Protein AF-A0A1A9VMY1-F1 (afdb_monomer_lite)

Foldseek 3Di:
DWDDDDDPDTFDKDFDQFDDDDDDDDPVQPVQADDPDPPDDSRNSRSVSSVVVVHTDIDGPNDCPDDDADPPPQDPVAQQSLCLCCVRGVPVSCVQWFDPCQVVCPDPPHDFDDQFVQKTKDLTTDLRNLVSVQSNVQVVCCVPPVDGPQGDPDQKDACVSPPRDDQGIKGKAAQVPDDWDPFDFAPAQKKKKAWSDAEPPQFHKKFKAFPQGRGTDDRRGHSMMMMGTRDDRGGMTIIHINDHMTMMGMHGDHD

InterPro domains:
  IPR050757 Collagen-modifying Glycosyltransferase 25 [PTHR10730] (8-173)

Sequence (255 aa):
MQTKNFAGHDHGLWNAWDVSSIYLIKNTAFKYINYDHEHHKADMIMSLSLRNANINLHVTNERDYGHLINTDNFNVTLARPDLYNFLQNPFDWIRKYISTNYLEQLQAGYTALQPCQDVYLFHLVTDVFADDLLAVMENYCRRTYDSDLENFDTRAVHMSQVPNTAAHFIVRYKTAEEHFVAPKHNSRVYSANIALNRIGVEYNGGGRYFKRYNCSVINIEKGWMIMHPGRITHVYTDLPIIKGISYTAVSLIYP

Secondary structure (DSSP, 8-state):
-----SSS---SEEEES---SS----GGGGGG-----TTS-HHHHHHHHHHHTTPPEEEE-SS--------TT--TTSSSGGGGTTTT-HHHHHHHHB-TTHHHHTSTT---EEEETTEEEEE-B-HHHHHHHHHHHHHHHHHHHSS-TTT-SSSEEEGGGSTT--SSEEEEEETTT---PPPB--SSSEEEEEE-S-BTTTEEE--EEEGGGTEEE--PPTTEEEEEE-SSS--EEEPPEEEEEEEEEEEEE--

Radius of gyration: 26.18 Å; chains: 1; bounding box: 66×35×70 Å

Organism: Glossina austeni (NCBI:txid7395)

Structure (mmCIF, N/CA/C/O backbone):
data_AF-A0A1A9VMY1-F1
#
_entry.id   AF-A0A1A9VMY1-F1
#
loop_
_atom_site.group_PDB
_atom_site.id
_atom_site.type_symbol
_atom_site.label_atom_id
_atom_site.label_alt_id
_atom_site.label_comp_id
_atom_site.label_asym_id
_atom_site.label_entity_id
_atom_site.label_seq_id
_atom_site.pdbx_PDB_ins_code
_atom_site.Cartn_x
_atom_site.Cartn_y
_atom_site.Cartn_z
_atom_site.occupancy
_atom_site.B_iso_or_equiv
_atom_site.auth_seq_id
_atom_site.auth_comp_id
_atom_site.auth_asym_id
_atom_site.auth_atom_id
_atom_site.pdbx_PDB_model_num
ATOM 1 N N . MET A 1 1 ? 11.186 8.482 -40.758 1.00 37.56 1 MET A N 1
ATOM 2 C CA . MET A 1 1 ? 9.989 9.336 -40.907 1.00 37.56 1 MET A CA 1
ATOM 3 C C . MET A 1 1 ? 9.628 9.808 -39.512 1.00 37.56 1 MET A C 1
ATOM 5 O O . MET A 1 1 ? 9.245 8.975 -38.710 1.00 37.56 1 MET A O 1
ATOM 9 N N . GLN A 1 2 ? 9.860 11.079 -39.187 1.00 35.56 2 GLN A N 1
ATOM 10 C CA . GLN A 1 2 ? 9.426 11.656 -37.911 1.00 35.56 2 GLN A CA 1
ATOM 11 C C . GLN A 1 2 ? 7.996 12.163 -38.090 1.00 35.56 2 GLN A C 1
ATOM 13 O O . GLN A 1 2 ? 7.753 13.040 -38.918 1.00 35.56 2 GLN A O 1
ATOM 18 N N . THR A 1 3 ? 7.048 11.599 -37.351 1.00 41.31 3 THR A N 1
ATOM 19 C CA . THR A 1 3 ? 5.679 12.114 -37.268 1.00 41.31 3 THR A CA 1
ATOM 20 C C . THR A 1 3 ? 5.546 12.893 -35.969 1.00 41.31 3 THR A C 1
ATOM 22 O O . THR A 1 3 ? 5.537 12.306 -34.889 1.00 41.31 3 THR A O 1
ATOM 25 N N . LYS A 1 4 ? 5.469 14.223 -36.072 1.00 37.47 4 LYS A N 1
ATOM 26 C CA . LYS A 1 4 ? 5.175 15.105 -34.940 1.00 37.47 4 LYS A CA 1
ATOM 27 C C . LYS A 1 4 ? 3.702 14.962 -34.562 1.00 37.47 4 LYS A C 1
ATOM 29 O O . LYS A 1 4 ? 2.844 15.376 -35.335 1.00 37.47 4 LYS A O 1
ATOM 34 N N . ASN A 1 5 ? 3.420 14.407 -33.386 1.00 40.47 5 ASN A N 1
ATOM 35 C CA . ASN A 1 5 ? 2.095 14.468 -32.768 1.00 40.47 5 ASN A CA 1
ATOM 36 C C . ASN A 1 5 ? 2.060 15.540 -31.669 1.00 40.47 5 ASN A C 1
ATOM 38 O O . ASN A 1 5 ? 3.088 15.963 -31.148 1.00 40.47 5 ASN A O 1
ATOM 42 N N . PHE A 1 6 ? 0.850 16.026 -31.392 1.00 45.12 6 PHE A N 1
ATOM 43 C CA . PHE A 1 6 ? 0.490 17.314 -30.784 1.00 45.12 6 PHE A CA 1
ATOM 44 C C . PHE A 1 6 ? 0.808 17.470 -29.278 1.00 45.12 6 PHE A C 1
ATOM 46 O O . PHE A 1 6 ? -0.027 17.925 -28.501 1.00 45.12 6 PHE A O 1
ATOM 53 N N . ALA A 1 7 ? 2.030 17.147 -28.859 1.00 48.75 7 ALA A N 1
ATOM 54 C CA . ALA A 1 7 ? 2.532 17.428 -27.515 1.00 48.75 7 ALA A CA 1
ATOM 55 C C . ALA A 1 7 ? 4.057 17.635 -27.503 1.00 48.75 7 ALA A C 1
ATOM 57 O O . ALA A 1 7 ? 4.748 17.002 -26.725 1.00 48.75 7 ALA A O 1
ATOM 58 N N . GLY A 1 8 ? 4.606 18.476 -28.389 1.00 54.62 8 GLY A N 1
ATOM 59 C CA . GLY A 1 8 ? 5.960 19.055 -28.258 1.00 54.62 8 GLY A CA 1
ATOM 60 C C . GLY A 1 8 ? 7.176 18.111 -28.171 1.00 54.62 8 GLY A C 1
ATOM 61 O O . GLY A 1 8 ? 8.298 18.607 -28.105 1.00 54.62 8 GLY A O 1
ATOM 62 N N . HIS A 1 9 ? 6.991 16.793 -28.190 1.00 65.56 9 HIS A N 1
ATOM 63 C CA . HIS A 1 9 ? 8.039 15.795 -28.037 1.00 65.56 9 HIS A CA 1
ATOM 64 C C . HIS A 1 9 ? 8.129 14.950 -29.304 1.00 65.56 9 HIS A C 1
ATOM 66 O O . HIS A 1 9 ? 7.129 14.435 -29.808 1.00 65.56 9 HIS A O 1
ATOM 72 N N . ASP A 1 10 ? 9.340 14.840 -29.844 1.00 83.19 10 ASP A N 1
ATOM 73 C CA . ASP A 1 10 ? 9.585 14.019 -31.019 1.00 83.19 10 ASP A CA 1
ATOM 74 C C . ASP A 1 10 ? 9.549 12.533 -30.619 1.00 83.19 10 ASP A C 1
ATOM 76 O O . ASP A 1 10 ? 10.255 12.085 -29.710 1.00 83.19 10 ASP A O 1
ATOM 80 N N . HIS A 1 11 ? 8.725 11.760 -31.325 1.00 89.00 11 HIS A N 1
ATOM 81 C CA . HIS A 1 11 ? 8.653 10.306 -31.207 1.00 89.00 11 HIS A CA 1
ATOM 82 C C . HIS A 1 11 ? 9.295 9.648 -32.431 1.00 89.00 11 HIS A C 1
ATOM 84 O O . HIS A 1 11 ? 9.171 10.145 -33.555 1.00 89.00 11 HIS A O 1
ATOM 90 N N . GLY A 1 12 ? 9.963 8.516 -32.226 1.00 93.00 12 GLY A N 1
ATOM 91 C CA . GLY A 1 12 ? 10.528 7.728 -33.312 1.00 93.00 12 GLY A CA 1
ATOM 92 C C . GLY A 1 12 ? 11.558 6.703 -32.858 1.00 93.00 12 GLY A C 1
ATOM 93 O O . GLY A 1 12 ? 11.651 6.340 -31.683 1.00 93.00 12 GLY A O 1
ATOM 94 N N . LEU A 1 13 ? 12.339 6.246 -33.833 1.00 93.62 13 LEU A N 1
ATOM 95 C CA . LEU A 1 13 ? 13.486 5.374 -33.638 1.00 93.62 13 LEU A CA 1
ATOM 96 C C . LEU A 1 13 ? 14.773 6.197 -33.720 1.00 93.62 13 LEU A C 1
ATOM 98 O O . LEU A 1 13 ? 15.045 6.847 -34.732 1.00 93.62 13 LEU A O 1
ATOM 102 N N . TRP A 1 14 ? 15.576 6.130 -32.669 1.00 94.25 14 TRP A N 1
ATOM 103 C CA . TRP A 1 14 ? 16.770 6.942 -32.481 1.00 94.25 14 TRP A CA 1
ATOM 104 C C . TRP A 1 14 ? 18.000 6.051 -32.468 1.00 94.25 14 TRP A C 1
ATOM 106 O O . TRP A 1 14 ? 18.000 5.022 -31.798 1.00 94.25 14 TRP A O 1
ATOM 116 N N . ASN A 1 15 ? 19.055 6.442 -33.182 1.00 94.88 15 ASN A N 1
ATOM 117 C CA . ASN A 1 15 ? 20.357 5.801 -33.023 1.00 94.88 15 ASN A CA 1
ATOM 118 C C . ASN A 1 15 ? 21.039 6.401 -31.787 1.00 94.88 15 ASN A C 1
ATOM 120 O O . ASN A 1 15 ? 21.328 7.599 -31.764 1.00 94.88 15 ASN A O 1
ATOM 124 N N . ALA A 1 16 ? 21.246 5.587 -30.760 1.00 93.56 16 ALA A N 1
ATOM 125 C CA . ALA A 1 16 ? 21.823 5.984 -29.487 1.00 93.56 16 ALA A CA 1
ATOM 126 C C . ALA A 1 16 ? 23.280 5.528 -29.382 1.00 93.56 16 ALA A C 1
ATOM 128 O O . ALA A 1 16 ? 23.711 4.566 -30.016 1.00 93.56 16 ALA A O 1
ATOM 129 N N . TRP A 1 17 ? 24.048 6.224 -28.544 1.00 90.81 17 TRP A N 1
ATOM 130 C CA . TRP A 1 17 ? 25.410 5.802 -28.245 1.00 90.81 17 TRP A CA 1
ATOM 131 C C . TRP A 1 17 ? 25.393 4.607 -27.288 1.00 90.81 17 TRP A C 1
ATOM 133 O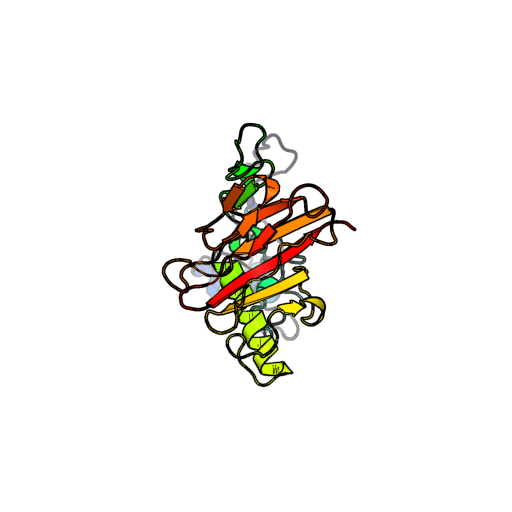 O . TRP A 1 17 ? 26.113 3.653 -27.517 1.00 90.81 17 TRP A O 1
ATOM 143 N N . ASP A 1 18 ? 24.563 4.606 -26.250 1.00 91.88 18 ASP A N 1
ATOM 144 C CA . ASP A 1 18 ? 24.538 3.552 -25.230 1.00 91.88 18 ASP A CA 1
ATOM 145 C C . ASP A 1 18 ? 23.096 3.129 -24.929 1.00 91.88 18 ASP A C 1
ATOM 147 O O . ASP A 1 18 ? 22.184 3.957 -25.010 1.00 91.88 18 ASP A O 1
ATOM 151 N N . VAL A 1 19 ? 22.895 1.849 -24.611 1.00 93.25 19 VAL A N 1
ATOM 152 C CA . VAL A 1 19 ? 21.597 1.268 -24.237 1.00 93.25 19 VAL A CA 1
ATOM 153 C C . VAL A 1 19 ? 21.772 0.331 -23.045 1.00 93.25 19 VAL A C 1
ATOM 155 O O . VAL A 1 19 ? 22.752 -0.403 -22.958 1.00 93.25 19 VAL A O 1
ATOM 158 N N . SER A 1 20 ? 20.812 0.341 -22.125 1.00 92.25 20 SER A N 1
ATOM 159 C CA . SER A 1 20 ? 20.847 -0.465 -20.903 1.00 92.25 20 SER A CA 1
ATOM 160 C C . SER A 1 20 ? 19.441 -0.904 -20.485 1.00 92.25 20 SER A C 1
ATOM 162 O O . SER A 1 20 ? 18.443 -0.518 -21.099 1.00 92.25 20 SER A O 1
ATOM 164 N N . SER A 1 21 ? 19.367 -1.742 -19.447 1.00 90.62 21 SER A N 1
ATOM 165 C CA . SER A 1 21 ? 18.134 -2.268 -18.839 1.00 90.62 21 SER A CA 1
ATOM 166 C C . SER A 1 21 ? 17.343 -3.264 -19.694 1.00 90.62 21 SER A C 1
ATOM 168 O O . SER A 1 21 ? 17.240 -4.427 -19.313 1.00 90.62 21 SER A O 1
ATOM 170 N N . ILE A 1 22 ? 16.753 -2.838 -20.816 1.00 92.12 22 ILE A N 1
ATOM 171 C CA . ILE A 1 22 ? 15.886 -3.686 -21.649 1.00 92.12 22 ILE A CA 1
ATOM 172 C C . ILE A 1 22 ? 16.194 -3.432 -23.121 1.00 92.12 22 ILE A C 1
ATOM 174 O O . ILE A 1 22 ? 16.023 -2.325 -23.626 1.00 92.12 22 ILE A O 1
ATOM 178 N N . TYR A 1 23 ? 16.614 -4.478 -23.826 1.00 92.88 23 TYR A N 1
ATOM 179 C CA . TYR A 1 23 ? 16.948 -4.411 -25.244 1.00 92.88 23 TYR A CA 1
ATOM 180 C C . TYR A 1 23 ? 16.691 -5.748 -25.940 1.00 92.88 23 TYR A C 1
ATOM 182 O O . TYR A 1 23 ? 16.722 -6.817 -25.332 1.00 92.88 23 TYR A O 1
ATOM 190 N N . LEU A 1 24 ? 16.450 -5.680 -27.249 1.00 94.12 24 LEU A N 1
ATOM 191 C CA . LEU A 1 24 ? 16.323 -6.844 -28.121 1.00 94.12 24 LEU A CA 1
ATOM 192 C C . LEU A 1 24 ? 17.514 -6.878 -29.075 1.00 94.12 24 LEU A C 1
ATOM 194 O O . LEU A 1 24 ? 17.760 -5.919 -29.805 1.00 94.12 24 LEU A O 1
ATOM 198 N N . ILE A 1 25 ? 18.239 -7.996 -29.090 1.00 93.62 25 ILE A N 1
ATOM 199 C CA . ILE A 1 25 ? 19.434 -8.175 -29.919 1.00 93.62 25 ILE A CA 1
ATOM 200 C C . ILE A 1 25 ? 19.173 -9.279 -30.938 1.00 93.62 25 ILE A C 1
ATOM 202 O O . ILE A 1 25 ? 18.765 -10.392 -30.604 1.00 93.62 25 ILE A O 1
ATOM 206 N N . LYS A 1 26 ? 19.435 -8.983 -32.212 1.00 94.38 26 LYS A N 1
ATOM 207 C CA . LYS A 1 26 ? 19.381 -9.988 -33.276 1.00 94.38 26 LYS A CA 1
ATOM 208 C C . LYS A 1 26 ? 20.481 -11.028 -33.044 1.00 94.38 26 LYS A C 1
ATOM 210 O O . LYS A 1 26 ? 21.636 -10.650 -32.891 1.00 94.38 26 LYS A O 1
ATOM 215 N N . ASN A 1 27 ? 20.156 -12.322 -33.124 1.00 94.25 27 ASN A N 1
ATOM 216 C CA . ASN A 1 27 ? 21.102 -13.428 -32.882 1.00 94.25 27 ASN A CA 1
ATOM 217 C C . ASN A 1 27 ? 22.471 -13.239 -33.584 1.00 94.25 27 ASN A C 1
ATOM 219 O O . ASN A 1 27 ? 23.532 -13.401 -32.993 1.00 94.25 27 ASN A O 1
ATOM 223 N N . THR A 1 28 ? 22.465 -12.779 -34.838 1.00 95.00 28 THR A N 1
ATOM 224 C CA . THR A 1 28 ? 23.689 -12.554 -35.627 1.00 95.00 28 THR A CA 1
ATOM 225 C C . THR A 1 28 ? 24.663 -11.529 -35.030 1.00 95.00 28 THR A C 1
ATOM 227 O O . THR A 1 28 ? 25.829 -11.522 -35.421 1.00 95.00 28 THR A O 1
ATOM 230 N N . ALA A 1 29 ? 24.195 -10.658 -34.131 1.00 92.88 29 ALA A N 1
ATOM 231 C CA . ALA A 1 29 ? 24.994 -9.636 -33.462 1.00 92.88 29 ALA A CA 1
ATOM 232 C C . ALA A 1 29 ? 25.713 -10.149 -32.197 1.00 92.88 29 ALA A C 1
ATOM 234 O O . ALA A 1 29 ? 26.702 -9.546 -31.794 1.00 92.88 29 ALA A O 1
ATOM 235 N N . PHE A 1 30 ? 25.287 -11.275 -31.605 1.00 92.31 30 PHE A N 1
ATOM 236 C CA . PHE A 1 30 ? 25.855 -11.781 -30.344 1.00 92.31 30 PHE A CA 1
ATOM 237 C C . PHE A 1 30 ? 27.349 -12.099 -30.427 1.00 92.31 30 PHE A C 1
ATOM 239 O O . PHE A 1 30 ? 28.071 -11.889 -29.462 1.00 92.31 30 PHE A O 1
ATOM 246 N N . LYS A 1 31 ? 27.838 -12.542 -31.592 1.00 93.62 31 LYS A N 1
ATOM 247 C CA . LYS A 1 31 ? 29.262 -12.855 -31.811 1.00 93.62 31 LYS A CA 1
ATOM 248 C C . LYS A 1 31 ? 30.205 -11.649 -31.683 1.00 93.62 31 LYS A C 1
ATOM 250 O O . LYS A 1 31 ? 31.413 -11.842 -31.652 1.00 93.62 31 LYS A O 1
ATOM 255 N N . TYR A 1 32 ? 29.665 -10.431 -31.685 1.00 92.88 32 TYR A N 1
ATOM 256 C CA . TYR A 1 32 ? 30.434 -9.195 -31.531 1.00 92.88 32 TYR A CA 1
ATOM 257 C C . TYR A 1 32 ? 30.397 -8.651 -30.104 1.00 92.88 32 TYR A C 1
ATOM 259 O O . TYR A 1 32 ? 31.119 -7.704 -29.811 1.00 92.88 32 TYR A O 1
ATOM 267 N N . ILE A 1 33 ? 29.558 -9.222 -29.234 1.00 91.69 33 ILE A N 1
ATOM 268 C CA . ILE A 1 33 ? 29.469 -8.801 -27.841 1.00 91.69 33 ILE A CA 1
ATOM 269 C C . ILE A 1 33 ? 30.709 -9.307 -27.115 1.00 91.69 33 ILE A C 1
ATOM 271 O O . ILE A 1 33 ? 30.980 -10.507 -27.102 1.00 91.69 33 ILE A O 1
ATOM 275 N N . ASN A 1 34 ? 31.445 -8.384 -26.505 1.00 87.44 34 ASN A N 1
ATOM 276 C CA . ASN A 1 34 ? 32.585 -8.696 -25.657 1.00 87.44 34 ASN A CA 1
ATOM 277 C C . ASN A 1 34 ? 32.483 -7.907 -24.343 1.00 87.44 34 ASN A C 1
ATOM 279 O O . ASN A 1 34 ? 32.006 -6.776 -24.351 1.00 87.44 34 ASN A O 1
ATOM 283 N N . TYR A 1 35 ? 32.940 -8.502 -23.240 1.00 88.69 35 TYR A N 1
ATOM 284 C CA . TYR A 1 35 ? 33.010 -7.909 -21.904 1.00 88.69 35 TYR A CA 1
ATOM 285 C C . TYR A 1 35 ? 34.455 -7.781 -21.375 1.00 88.69 35 TYR A C 1
ATOM 287 O O . TYR A 1 35 ? 34.638 -7.456 -20.205 1.00 88.69 35 TYR A O 1
ATOM 295 N N . ASP A 1 36 ? 35.474 -7.991 -22.220 1.00 80.56 36 ASP A N 1
ATOM 296 C CA . ASP A 1 36 ? 36.908 -7.970 -21.870 1.00 80.56 36 ASP A CA 1
ATOM 297 C C . ASP A 1 36 ? 37.481 -6.556 -21.614 1.00 80.56 36 ASP A C 1
ATOM 299 O O . ASP A 1 36 ? 38.523 -6.172 -22.147 1.00 80.56 36 ASP A O 1
ATOM 303 N N . HIS A 1 37 ? 36.810 -5.749 -20.793 1.00 74.25 37 HIS A N 1
ATOM 304 C CA . HIS A 1 37 ? 37.324 -4.460 -20.332 1.00 74.25 37 HIS A CA 1
ATOM 305 C C . HIS A 1 37 ? 37.197 -4.335 -18.814 1.00 74.25 37 HIS A C 1
ATOM 307 O O . HIS A 1 37 ? 36.096 -4.303 -18.263 1.00 74.25 37 HIS A O 1
ATOM 313 N N . GLU A 1 38 ? 38.337 -4.214 -18.134 1.00 68.19 38 GLU A N 1
ATOM 314 C CA . GLU A 1 38 ? 38.367 -3.945 -16.698 1.00 68.19 38 GLU A CA 1
ATOM 315 C C . GLU A 1 38 ? 37.826 -2.534 -16.400 1.00 68.19 38 GLU A C 1
ATOM 317 O O . GLU A 1 38 ? 38.074 -1.576 -17.133 1.00 68.19 38 GLU A O 1
ATOM 322 N N . HIS A 1 39 ? 37.081 -2.412 -15.298 1.00 72.44 39 HIS A N 1
ATOM 323 C CA . HIS A 1 39 ? 36.596 -1.152 -14.711 1.00 72.44 39 HIS A CA 1
ATOM 324 C C . HIS A 1 39 ? 35.446 -0.405 -15.421 1.00 72.44 39 HIS A C 1
ATOM 326 O O . HIS A 1 39 ? 35.124 0.717 -15.023 1.00 72.44 39 HIS A O 1
ATOM 332 N N . HIS A 1 40 ? 34.749 -1.017 -16.385 1.00 78.75 40 HIS A N 1
ATOM 333 C CA . HIS A 1 40 ? 33.527 -0.448 -16.979 1.00 78.75 40 HIS A CA 1
ATOM 334 C C . HIS A 1 40 ? 32.268 -1.269 -16.658 1.00 78.75 40 HIS A C 1
ATOM 336 O O . HIS A 1 40 ? 32.332 -2.469 -16.401 1.00 78.75 40 HIS A O 1
ATOM 342 N N . LYS A 1 41 ? 31.093 -0.617 -16.655 1.00 85.81 41 LYS A N 1
ATOM 343 C CA . LYS A 1 41 ? 29.803 -1.308 -16.473 1.00 85.81 41 LYS A CA 1
ATOM 344 C C . LYS A 1 41 ? 29.537 -2.234 -17.661 1.00 85.81 41 LYS A C 1
ATOM 346 O O . LYS A 1 41 ? 29.750 -1.825 -18.799 1.00 85.81 41 LYS A O 1
ATOM 351 N N . ALA A 1 42 ? 29.005 -3.430 -17.403 1.00 89.62 42 ALA A N 1
ATOM 352 C CA . ALA A 1 42 ? 28.751 -4.441 -18.433 1.00 89.62 42 ALA A CA 1
ATOM 353 C C . ALA A 1 42 ? 27.933 -3.906 -19.626 1.00 89.62 42 ALA A C 1
ATOM 355 O O . ALA A 1 42 ? 28.322 -4.131 -20.769 1.00 89.62 42 ALA A O 1
ATOM 356 N N . ASP A 1 43 ? 26.869 -3.134 -19.372 1.00 89.94 43 ASP A N 1
ATOM 357 C CA . ASP A 1 43 ? 26.045 -2.524 -20.429 1.00 89.94 43 ASP A CA 1
ATOM 358 C C . ASP A 1 43 ? 26.853 -1.571 -21.325 1.00 89.94 43 ASP A C 1
ATOM 360 O O . ASP A 1 43 ? 26.748 -1.622 -22.549 1.00 89.94 43 ASP A O 1
ATOM 364 N N . MET A 1 44 ? 27.744 -0.769 -20.731 1.00 89.62 44 MET A N 1
ATOM 365 C CA . MET A 1 44 ? 28.600 0.146 -21.490 1.00 89.62 44 MET A CA 1
ATOM 366 C C . MET A 1 44 ? 29.581 -0.614 -22.388 1.00 89.62 44 MET A C 1
ATOM 368 O O . MET A 1 44 ? 29.829 -0.195 -23.521 1.00 89.62 44 MET A O 1
ATOM 372 N N . ILE A 1 45 ? 30.149 -1.724 -21.895 1.00 91.88 45 ILE A N 1
ATOM 373 C CA . ILE A 1 45 ? 31.090 -2.544 -22.673 1.00 91.88 45 ILE A CA 1
ATOM 374 C C . ILE A 1 45 ? 30.349 -3.258 -23.809 1.00 91.88 45 ILE A C 1
ATOM 376 O O . ILE A 1 45 ? 30.821 -3.248 -24.946 1.00 91.88 45 ILE A O 1
ATOM 380 N N . MET A 1 46 ? 29.151 -3.787 -23.542 1.00 92.38 46 MET A N 1
ATOM 381 C CA . MET A 1 46 ? 28.290 -4.363 -24.574 1.00 92.38 46 MET A CA 1
ATOM 382 C C . MET A 1 46 ? 28.023 -3.341 -25.685 1.00 92.38 46 MET A C 1
ATOM 384 O O . MET A 1 46 ? 28.307 -3.620 -26.852 1.00 92.38 46 MET A O 1
ATOM 388 N N . SER A 1 47 ? 27.552 -2.141 -25.342 1.00 92.88 47 SER A N 1
ATOM 389 C CA . SER A 1 47 ? 27.301 -1.079 -26.319 1.00 92.88 47 SER A CA 1
ATOM 390 C C . SER A 1 47 ? 28.560 -0.703 -27.100 1.00 92.88 47 SER A C 1
ATOM 392 O O . SER A 1 47 ? 28.513 -0.559 -28.322 1.00 92.88 47 SER A O 1
ATOM 394 N N . LEU A 1 48 ? 29.712 -0.596 -26.430 1.00 92.12 48 LEU A N 1
ATOM 395 C CA . LEU A 1 48 ? 30.992 -0.316 -27.081 1.00 92.12 48 LEU A CA 1
ATOM 396 C C . LEU A 1 48 ? 31.381 -1.414 -28.084 1.00 92.12 48 LEU A C 1
ATOM 398 O O . LEU A 1 48 ? 31.760 -1.096 -29.211 1.00 92.12 48 LEU A O 1
ATOM 402 N N . SER A 1 49 ? 31.258 -2.686 -27.702 1.00 93.31 49 SER A N 1
ATOM 403 C CA . SER A 1 49 ? 31.614 -3.829 -28.551 1.00 93.31 49 SER A CA 1
ATOM 404 C C . SER A 1 49 ? 30.762 -3.895 -29.826 1.00 93.31 49 SER A C 1
ATOM 406 O O . SER A 1 49 ? 31.294 -4.055 -30.927 1.00 93.31 49 SER A O 1
ATOM 408 N N . LEU A 1 50 ? 29.455 -3.641 -29.707 1.00 94.00 50 LEU A N 1
ATOM 409 C CA . LEU A 1 50 ? 28.531 -3.588 -30.840 1.00 94.00 50 LEU A CA 1
ATOM 410 C C . LEU A 1 50 ? 28.830 -2.401 -31.766 1.00 94.00 50 LEU A C 1
ATOM 412 O O . LEU A 1 50 ? 28.865 -2.571 -32.987 1.00 94.00 50 LEU A O 1
ATOM 416 N N . ARG A 1 51 ? 29.126 -1.220 -31.211 1.00 92.62 51 ARG A N 1
ATOM 417 C CA . ARG A 1 51 ? 29.512 -0.050 -32.018 1.00 92.62 51 ARG A CA 1
ATOM 418 C C . ARG A 1 51 ? 30.828 -0.265 -32.762 1.00 92.62 51 ARG A C 1
ATOM 420 O O . ARG A 1 51 ? 30.909 0.100 -33.930 1.00 92.62 51 ARG A O 1
ATOM 427 N N . ASN A 1 52 ? 31.828 -0.885 -32.131 1.00 93.38 52 ASN A N 1
ATOM 428 C CA . ASN A 1 52 ? 33.103 -1.219 -32.781 1.00 93.38 52 ASN A CA 1
ATOM 429 C C . ASN A 1 52 ? 32.915 -2.190 -33.962 1.00 93.38 52 ASN A C 1
ATOM 431 O O . ASN A 1 52 ? 33.705 -2.182 -34.901 1.00 93.38 52 ASN A O 1
ATOM 435 N N . ALA A 1 53 ? 31.847 -2.992 -33.941 1.00 94.75 53 ALA A N 1
ATOM 436 C CA . ALA A 1 53 ? 31.427 -3.848 -35.047 1.00 94.75 53 ALA A CA 1
ATOM 437 C C . ALA A 1 53 ? 30.494 -3.147 -36.064 1.00 94.75 53 ALA A C 1
ATOM 439 O O . ALA A 1 53 ? 29.890 -3.821 -36.900 1.00 94.75 53 ALA A O 1
ATOM 440 N N . ASN A 1 54 ? 30.361 -1.814 -36.006 1.00 94.88 54 ASN A N 1
ATOM 441 C CA . ASN A 1 54 ? 29.441 -0.999 -36.811 1.00 94.88 54 ASN A CA 1
ATOM 442 C C . ASN A 1 54 ? 27.960 -1.414 -36.689 1.00 94.88 54 ASN A C 1
ATOM 444 O O . ASN A 1 54 ? 27.184 -1.282 -37.639 1.00 94.88 54 ASN A O 1
ATOM 448 N N . ILE A 1 55 ? 27.546 -1.915 -35.522 1.00 94.75 55 ILE A N 1
ATOM 449 C CA . ILE A 1 55 ? 26.147 -2.237 -35.232 1.00 94.75 55 ILE A CA 1
ATOM 450 C C . ILE A 1 55 ? 25.512 -1.048 -34.509 1.00 94.75 55 ILE A C 1
ATOM 452 O O . ILE A 1 55 ? 25.914 -0.685 -33.406 1.00 94.75 55 ILE A O 1
ATOM 456 N N . ASN A 1 56 ? 24.497 -0.455 -35.138 1.00 94.50 56 ASN A N 1
ATOM 457 C CA . ASN A 1 56 ? 23.731 0.646 -34.559 1.00 94.50 56 ASN A CA 1
ATOM 458 C C . ASN A 1 56 ? 22.875 0.167 -33.382 1.00 94.50 56 ASN A C 1
ATOM 460 O O . ASN A 1 56 ? 22.188 -0.857 -33.473 1.00 94.50 56 ASN A O 1
ATOM 464 N N . LEU A 1 57 ? 22.859 0.960 -32.314 1.00 95.62 57 LEU A N 1
ATOM 465 C CA . LEU A 1 57 ? 22.023 0.739 -31.142 1.00 95.62 57 LEU A CA 1
ATOM 466 C C . LEU A 1 57 ? 20.798 1.636 -31.266 1.00 95.62 57 LEU A C 1
ATOM 468 O O . LEU A 1 57 ? 20.920 2.856 -31.300 1.00 95.62 57 LEU A O 1
ATOM 472 N N . HIS A 1 58 ? 19.615 1.039 -31.362 1.00 95.12 58 HIS A N 1
ATOM 473 C CA . HIS A 1 58 ? 18.391 1.801 -31.574 1.00 95.12 58 HIS A CA 1
ATOM 474 C C . HIS A 1 58 ? 17.548 1.865 -30.302 1.00 95.12 58 HIS A C 1
ATOM 476 O O . HIS A 1 58 ? 17.329 0.846 -29.650 1.00 95.12 58 HIS A O 1
ATOM 482 N N . VAL A 1 59 ? 17.026 3.051 -29.997 1.00 94.94 59 VAL A N 1
ATOM 483 C CA . VAL A 1 59 ? 16.066 3.299 -28.916 1.00 94.94 59 VAL A CA 1
ATOM 484 C C . VAL A 1 59 ? 14.768 3.794 -29.537 1.00 94.94 59 VAL A C 1
ATOM 486 O O . VAL A 1 59 ? 14.788 4.678 -30.390 1.00 94.94 59 VAL A O 1
ATOM 489 N N . THR A 1 60 ? 13.635 3.224 -29.132 1.00 93.88 60 THR A N 1
ATOM 490 C CA . THR A 1 60 ? 12.305 3.652 -29.587 1.00 93.88 60 THR A CA 1
ATOM 491 C C . THR A 1 60 ? 11.521 4.247 -28.428 1.00 93.88 60 THR A C 1
ATOM 493 O O . THR A 1 60 ? 11.433 3.648 -27.359 1.00 93.88 60 THR A O 1
ATOM 496 N N . ASN A 1 61 ? 10.935 5.420 -28.657 1.00 93.38 61 ASN A N 1
ATOM 497 C CA . ASN A 1 61 ? 9.943 6.039 -27.777 1.00 93.38 61 ASN A CA 1
ATOM 498 C C . ASN A 1 61 ? 8.579 6.161 -28.480 1.00 93.38 61 ASN A C 1
ATOM 500 O O . ASN A 1 61 ? 7.783 7.033 -28.151 1.00 93.38 61 ASN A O 1
ATOM 504 N N . GLU A 1 62 ? 8.308 5.315 -29.481 1.00 92.12 62 GLU A N 1
ATOM 505 C CA . GLU A 1 62 ? 7.040 5.330 -30.232 1.00 92.12 62 GLU A CA 1
ATOM 506 C C . GLU A 1 62 ? 5.837 4.861 -29.402 1.00 92.12 62 GLU A C 1
ATOM 508 O O . GLU A 1 62 ? 4.691 5.094 -29.785 1.00 92.12 62 GLU A O 1
ATOM 513 N N . ARG A 1 63 ? 6.090 4.171 -28.287 1.00 91.94 63 ARG A N 1
ATOM 514 C CA . ARG A 1 63 ? 5.084 3.689 -27.340 1.00 91.94 63 ARG A CA 1
ATOM 515 C C . ARG A 1 63 ? 5.607 3.845 -25.920 1.00 91.94 63 ARG A C 1
ATOM 517 O O . ARG A 1 63 ? 6.817 3.819 -25.699 1.00 91.94 63 ARG A O 1
ATOM 524 N N . ASP A 1 64 ? 4.684 3.906 -24.972 1.00 91.00 64 ASP A N 1
ATOM 525 C CA . ASP A 1 64 ? 5.008 3.771 -23.558 1.00 91.00 64 ASP A CA 1
ATOM 526 C C . ASP A 1 64 ? 5.240 2.290 -23.243 1.00 91.00 64 ASP A C 1
ATOM 528 O O . ASP A 1 64 ? 4.309 1.483 -23.231 1.00 91.00 64 ASP A O 1
ATOM 532 N N . TYR A 1 65 ? 6.504 1.916 -23.040 1.00 91.19 65 TYR A N 1
ATOM 533 C CA . TYR A 1 65 ? 6.895 0.535 -22.733 1.00 91.19 65 TYR A CA 1
ATOM 534 C C . TYR A 1 65 ? 6.910 0.235 -21.229 1.00 91.19 65 TYR A C 1
ATOM 536 O O . TYR A 1 65 ? 6.844 -0.929 -20.838 1.00 91.19 65 TYR A O 1
ATOM 544 N N . GLY A 1 66 ? 6.994 1.266 -20.387 1.00 91.50 66 GLY A N 1
ATOM 545 C CA . GLY A 1 66 ? 7.054 1.139 -18.935 1.00 91.50 66 GLY A CA 1
ATOM 546 C C . GLY A 1 66 ? 7.925 2.219 -18.306 1.00 91.50 66 GLY A C 1
ATOM 547 O O . GLY A 1 66 ? 8.190 3.257 -18.913 1.00 91.50 66 GLY A O 1
ATOM 548 N N . HIS A 1 67 ? 8.385 1.956 -17.089 1.00 91.94 67 HIS A N 1
ATOM 549 C CA . HIS A 1 67 ? 9.252 2.843 -16.322 1.00 91.94 67 HIS A CA 1
ATOM 550 C C . HIS A 1 67 ? 10.382 2.051 -15.658 1.00 91.94 67 HIS A C 1
ATOM 552 O O . HIS A 1 67 ? 10.329 0.824 -15.557 1.00 91.94 67 HIS A O 1
ATOM 558 N N . LEU A 1 68 ? 11.422 2.761 -15.223 1.00 92.31 68 LEU A N 1
ATOM 559 C CA . LEU A 1 68 ? 12.524 2.187 -14.456 1.00 92.31 68 LEU A CA 1
ATOM 560 C C . LEU A 1 68 ? 12.279 2.407 -12.964 1.00 92.31 68 LEU A C 1
ATOM 562 O O . LEU A 1 68 ? 11.867 3.492 -12.553 1.00 92.31 68 LEU A O 1
ATOM 566 N N . ILE A 1 69 ? 12.561 1.379 -12.170 1.00 92.44 69 ILE A N 1
ATOM 567 C CA . ILE A 1 69 ? 12.472 1.429 -10.712 1.00 92.44 69 ILE A CA 1
ATOM 568 C C . ILE A 1 69 ? 13.801 1.951 -10.172 1.00 92.44 69 ILE A C 1
ATOM 570 O O . ILE A 1 69 ? 14.872 1.497 -10.578 1.00 92.44 69 ILE A O 1
ATOM 574 N N . ASN A 1 70 ? 13.735 2.886 -9.232 1.00 91.31 70 ASN A N 1
ATOM 575 C CA . ASN A 1 70 ? 14.896 3.327 -8.483 1.00 91.31 70 ASN A CA 1
ATOM 576 C C . ASN A 1 70 ? 15.275 2.264 -7.439 1.00 91.31 70 ASN A C 1
ATOM 578 O O . ASN A 1 70 ? 14.515 2.002 -6.507 1.00 91.31 70 ASN A O 1
ATOM 582 N N . THR A 1 71 ? 16.447 1.654 -7.592 1.00 89.81 71 THR A N 1
ATOM 583 C CA . THR A 1 71 ? 16.974 0.636 -6.668 1.00 89.81 71 THR A CA 1
ATOM 584 C C . THR A 1 71 ? 17.942 1.201 -5.626 1.00 89.81 71 THR A C 1
ATOM 586 O O . THR A 1 71 ? 18.500 0.445 -4.827 1.00 89.81 71 THR A O 1
ATOM 589 N N . ASP A 1 72 ? 18.182 2.511 -5.628 1.00 87.31 72 ASP A N 1
ATOM 590 C CA . ASP A 1 72 ? 19.163 3.143 -4.754 1.00 87.31 72 ASP A CA 1
ATOM 591 C C . ASP A 1 72 ? 18.734 3.050 -3.286 1.00 87.31 72 ASP A C 1
ATOM 593 O O . ASP A 1 72 ? 17.602 3.356 -2.912 1.00 87.31 72 ASP A O 1
ATOM 597 N N . ASN A 1 73 ? 19.671 2.670 -2.415 1.00 84.56 73 ASN A N 1
ATOM 598 C CA . ASN A 1 73 ? 19.448 2.524 -0.971 1.00 84.56 73 ASN A CA 1
ATOM 599 C C . ASN A 1 73 ? 18.315 1.543 -0.593 1.00 84.56 73 ASN A C 1
ATOM 601 O O . ASN A 1 73 ? 17.771 1.627 0.511 1.00 84.56 73 ASN A O 1
ATOM 605 N N . PHE A 1 74 ? 17.965 0.601 -1.476 1.00 88.44 74 PHE A N 1
ATOM 606 C CA . PHE A 1 74 ? 16.949 -0.408 -1.188 1.00 88.44 74 PHE A CA 1
ATOM 607 C C . PHE A 1 74 ? 17.432 -1.375 -0.098 1.00 88.44 74 PHE A C 1
ATOM 609 O O . PHE A 1 74 ? 18.370 -2.153 -0.287 1.00 88.44 74 PHE A O 1
ATOM 616 N N . ASN A 1 75 ? 16.795 -1.326 1.073 1.00 87.25 75 ASN A N 1
ATOM 617 C CA . ASN A 1 75 ? 17.220 -2.109 2.226 1.00 87.25 75 ASN A CA 1
ATOM 618 C C . ASN A 1 75 ? 16.561 -3.496 2.256 1.00 87.25 75 ASN A C 1
ATOM 620 O O . ASN A 1 75 ? 15.486 -3.681 2.827 1.00 87.25 75 ASN A O 1
ATOM 624 N N . VAL A 1 76 ? 17.267 -4.492 1.723 1.00 89.12 76 VAL A N 1
ATOM 625 C CA . VAL A 1 76 ? 16.828 -5.899 1.691 1.00 89.12 76 VAL A CA 1
ATOM 626 C C . VAL A 1 76 ? 16.756 -6.578 3.066 1.00 89.12 76 VAL A C 1
ATOM 628 O O . VAL A 1 76 ? 16.232 -7.681 3.170 1.00 89.12 76 VAL A O 1
ATOM 631 N N . THR A 1 77 ? 17.279 -5.956 4.129 1.00 88.44 77 THR A N 1
ATOM 632 C CA . THR A 1 77 ? 17.284 -6.554 5.480 1.00 88.44 77 THR A CA 1
ATOM 633 C C . THR A 1 77 ? 15.959 -6.376 6.230 1.00 88.44 77 THR A C 1
ATOM 635 O O . THR A 1 77 ? 15.746 -6.996 7.274 1.00 88.44 77 THR A O 1
ATOM 638 N N . LEU A 1 78 ? 15.064 -5.522 5.724 1.00 87.62 78 LEU A N 1
ATOM 639 C CA . LEU A 1 78 ? 13.739 -5.291 6.299 1.00 87.62 78 LEU A CA 1
ATOM 640 C C . LEU A 1 78 ? 12.787 -6.443 5.938 1.00 87.62 78 LEU A C 1
ATOM 642 O O . LEU A 1 78 ? 12.887 -7.023 4.864 1.00 87.62 78 LEU A O 1
ATOM 646 N N . ALA A 1 79 ? 11.821 -6.755 6.811 1.00 86.62 79 ALA A N 1
ATOM 647 C CA . ALA A 1 79 ? 10.865 -7.848 6.575 1.00 86.62 79 ALA A CA 1
ATOM 648 C C . ALA A 1 79 ? 9.975 -7.617 5.337 1.00 86.62 79 ALA A C 1
ATOM 650 O O . ALA A 1 79 ? 9.628 -8.563 4.623 1.00 86.62 79 ALA A O 1
ATOM 651 N N . ARG A 1 80 ? 9.612 -6.349 5.095 1.00 91.12 80 ARG A N 1
ATOM 652 C CA . ARG A 1 80 ? 8.866 -5.866 3.924 1.00 91.12 80 ARG A CA 1
ATOM 653 C C . ARG A 1 80 ? 9.480 -4.554 3.422 1.00 91.12 80 ARG A C 1
ATOM 655 O O . ARG A 1 80 ? 9.009 -3.482 3.796 1.00 91.12 80 ARG A O 1
ATOM 662 N N . PRO A 1 81 ? 10.554 -4.618 2.616 1.00 90.62 81 PRO A N 1
ATOM 663 C CA . PRO A 1 81 ? 11.282 -3.428 2.168 1.00 90.62 81 PRO A CA 1
ATOM 664 C C . PRO A 1 81 ? 10.425 -2.463 1.340 1.00 90.62 81 PRO A C 1
ATOM 666 O O . PRO A 1 81 ? 10.520 -1.249 1.514 1.00 90.62 81 PRO A O 1
ATOM 669 N N . ASP A 1 82 ? 9.542 -3.001 0.495 1.00 90.50 82 ASP A N 1
ATOM 670 C CA . ASP A 1 82 ? 8.694 -2.219 -0.415 1.00 90.50 82 ASP A CA 1
ATOM 671 C C . ASP A 1 82 ? 7.798 -1.212 0.312 1.00 90.50 82 ASP A C 1
ATOM 673 O O . ASP A 1 82 ? 7.517 -0.144 -0.228 1.00 90.50 82 ASP A O 1
ATOM 677 N N . LEU A 1 83 ? 7.386 -1.508 1.551 1.00 89.50 83 LEU A N 1
ATOM 678 C CA . LEU A 1 83 ? 6.532 -0.626 2.347 1.00 89.50 83 LEU A CA 1
ATOM 679 C C . LEU A 1 83 ? 7.187 0.746 2.579 1.00 89.50 83 LEU A C 1
ATOM 681 O O . LEU A 1 83 ? 6.495 1.762 2.609 1.00 89.50 83 LEU A O 1
ATOM 685 N N . TYR A 1 84 ? 8.518 0.781 2.673 1.00 87.31 84 TYR A N 1
ATOM 686 C CA . TYR A 1 84 ? 9.315 1.985 2.918 1.00 87.31 84 TYR A CA 1
ATOM 687 C C . TYR A 1 84 ? 9.725 2.717 1.635 1.00 87.31 84 TYR A C 1
ATOM 689 O O . TYR A 1 84 ? 10.278 3.814 1.694 1.00 87.31 84 TYR A O 1
ATOM 697 N N . ASN A 1 85 ? 9.441 2.132 0.472 1.00 87.00 85 ASN A N 1
ATOM 698 C CA . ASN A 1 85 ? 9.906 2.611 -0.825 1.00 87.00 85 ASN A CA 1
ATOM 699 C C . ASN A 1 85 ? 8.987 3.692 -1.445 1.00 87.00 85 ASN A C 1
ATOM 701 O O . ASN A 1 85 ? 9.158 4.085 -2.596 1.00 87.00 85 ASN A O 1
ATOM 705 N N . PHE A 1 86 ? 8.010 4.204 -0.685 1.00 86.44 86 PHE A N 1
ATOM 706 C CA . PHE A 1 86 ? 7.033 5.189 -1.168 1.00 86.44 86 PHE A CA 1
ATOM 707 C C . PHE A 1 86 ? 7.684 6.446 -1.763 1.00 86.44 86 PHE A C 1
ATOM 709 O O . PHE A 1 86 ? 7.237 6.943 -2.792 1.00 86.44 86 PHE A O 1
ATOM 716 N N . LEU A 1 87 ? 8.747 6.959 -1.131 1.00 86.31 87 LEU A N 1
ATOM 717 C CA . LEU A 1 87 ? 9.395 8.199 -1.568 1.00 86.31 87 LEU A CA 1
ATOM 718 C C . LEU A 1 87 ? 10.248 8.024 -2.829 1.00 86.31 87 LEU A C 1
ATOM 720 O O . LEU A 1 87 ? 10.376 8.972 -3.597 1.00 86.31 87 LEU A O 1
ATOM 724 N N . GLN A 1 88 ? 10.844 6.846 -3.038 1.00 90.06 88 GLN A N 1
ATOM 725 C CA . GLN A 1 88 ? 11.730 6.614 -4.185 1.00 90.06 88 GLN A CA 1
ATOM 726 C C . GLN A 1 88 ? 10.945 6.086 -5.393 1.00 90.06 88 GLN A C 1
ATOM 728 O O . GLN A 1 88 ? 11.262 6.449 -6.521 1.00 90.06 88 GLN A O 1
ATOM 733 N N . ASN A 1 89 ? 9.907 5.271 -5.161 1.00 93.19 89 ASN A N 1
ATOM 734 C CA . ASN A 1 89 ? 9.097 4.634 -6.203 1.00 93.19 89 ASN A CA 1
ATOM 735 C C . ASN A 1 89 ? 7.588 4.770 -5.912 1.00 93.19 89 ASN A C 1
ATOM 737 O O . ASN A 1 89 ? 6.904 3.774 -5.653 1.00 93.19 89 ASN A O 1
ATOM 741 N N . PRO A 1 90 ? 7.033 5.997 -5.953 1.00 92.44 90 PRO A N 1
ATOM 742 C CA . PRO A 1 90 ? 5.643 6.247 -5.570 1.00 92.44 90 PRO A CA 1
ATOM 743 C C . PRO A 1 90 ? 4.633 5.550 -6.485 1.00 92.44 90 PRO A C 1
ATOM 745 O O . PRO A 1 90 ? 3.596 5.093 -6.013 1.00 92.44 90 PRO A O 1
ATOM 748 N N . PHE A 1 91 ? 4.925 5.435 -7.783 1.00 92.69 91 PHE A N 1
ATOM 749 C CA . PHE A 1 91 ? 4.017 4.808 -8.746 1.00 92.69 91 PHE A CA 1
ATOM 750 C C . PHE A 1 91 ? 3.801 3.316 -8.449 1.00 92.69 91 PHE A C 1
ATOM 752 O O . PHE A 1 91 ? 2.658 2.874 -8.313 1.00 92.69 91 PHE A O 1
ATOM 759 N N . ASP A 1 92 ? 4.884 2.552 -8.277 1.00 93.81 92 ASP A N 1
ATOM 760 C CA . ASP A 1 92 ? 4.809 1.127 -7.934 1.00 93.81 92 ASP A CA 1
ATOM 761 C C . ASP A 1 92 ? 4.208 0.911 -6.547 1.00 93.81 92 ASP A C 1
ATOM 763 O O . ASP A 1 92 ? 3.396 0.005 -6.354 1.00 93.81 92 ASP A O 1
ATOM 767 N N . TRP A 1 93 ? 4.556 1.780 -5.593 1.00 94.00 93 TRP A N 1
ATOM 768 C CA . TRP A 1 93 ? 4.012 1.728 -4.242 1.00 94.00 93 TRP A CA 1
ATOM 769 C C . TRP A 1 93 ? 2.492 1.914 -4.244 1.00 94.00 93 TRP A C 1
ATOM 771 O O . TRP A 1 93 ? 1.775 1.097 -3.668 1.00 94.00 93 TRP A O 1
ATOM 781 N N . ILE A 1 94 ? 1.983 2.939 -4.941 1.00 93.94 94 ILE A N 1
ATOM 782 C CA . ILE A 1 94 ? 0.541 3.199 -5.059 1.00 93.94 94 ILE A CA 1
ATOM 783 C C . ILE A 1 94 ? -0.149 2.011 -5.720 1.00 93.94 94 ILE A C 1
ATOM 785 O O . ILE A 1 94 ? -1.145 1.518 -5.198 1.00 93.94 94 ILE A O 1
ATOM 789 N N . ARG A 1 95 ? 0.405 1.501 -6.823 1.00 93.38 95 ARG A N 1
ATOM 790 C CA . ARG A 1 95 ? -0.165 0.355 -7.537 1.00 93.38 95 ARG A CA 1
ATOM 791 C C . ARG A 1 95 ? -0.233 -0.912 -6.676 1.00 93.38 95 ARG A C 1
ATOM 793 O O . ARG A 1 95 ? -1.154 -1.705 -6.849 1.00 93.38 95 ARG A O 1
ATOM 800 N N . LYS A 1 96 ? 0.737 -1.123 -5.782 1.00 94.88 96 LYS A N 1
ATOM 801 C CA . LYS A 1 96 ? 0.790 -2.292 -4.891 1.00 94.88 96 LYS A CA 1
ATOM 802 C C . LYS A 1 96 ? -0.129 -2.145 -3.675 1.00 94.88 96 LYS A C 1
ATOM 804 O O . LYS A 1 96 ? -0.778 -3.115 -3.278 1.00 94.88 96 LYS A O 1
ATOM 809 N N . TYR A 1 97 ? -0.163 -0.960 -3.068 1.00 95.44 97 TYR A N 1
ATOM 810 C CA . TYR A 1 97 ? -0.697 -0.772 -1.718 1.00 95.44 97 TYR A CA 1
ATOM 811 C C . TYR A 1 97 ? -1.984 0.046 -1.628 1.00 95.44 97 TYR A C 1
ATOM 813 O O . TYR A 1 97 ? -2.728 -0.133 -0.666 1.00 95.44 97 TYR A O 1
ATOM 821 N N . ILE A 1 98 ? -2.284 0.904 -2.601 1.00 94.81 98 ILE A N 1
ATOM 822 C CA . ILE A 1 98 ? -3.536 1.664 -2.641 1.00 94.81 98 ILE A CA 1
ATOM 823 C C . ILE A 1 98 ? -4.581 0.883 -3.433 1.00 94.81 98 ILE A C 1
ATOM 825 O O . ILE A 1 98 ? -4.300 0.298 -4.477 1.00 94.81 98 ILE A O 1
ATOM 829 N N . SER A 1 99 ? -5.806 0.873 -2.917 1.00 94.31 99 SER A N 1
ATOM 830 C CA . SER A 1 99 ? -6.951 0.249 -3.574 1.00 94.31 99 SER A CA 1
ATOM 831 C C . SER A 1 99 ? -7.185 0.823 -4.977 1.00 94.31 99 SER A C 1
ATOM 833 O O . SER A 1 99 ? -7.174 2.038 -5.177 1.00 94.31 99 SER A O 1
ATOM 835 N N . THR A 1 100 ? -7.501 -0.044 -5.943 1.00 91.31 100 THR A N 1
ATOM 836 C CA . THR A 1 100 ? -7.886 0.365 -7.307 1.00 91.31 100 THR A CA 1
ATOM 837 C C . THR A 1 100 ? -9.106 1.281 -7.316 1.00 91.31 100 THR A C 1
ATOM 839 O O . THR A 1 100 ? -9.186 2.204 -8.121 1.00 91.31 100 THR A O 1
ATOM 842 N N . ASN A 1 101 ? -10.025 1.072 -6.374 1.00 89.88 101 ASN A N 1
ATOM 843 C CA . ASN A 1 101 ? -11.277 1.818 -6.287 1.00 89.88 101 ASN A CA 1
ATOM 844 C C . ASN A 1 101 ? -11.083 3.164 -5.575 1.00 89.88 101 ASN A C 1
ATOM 846 O O . ASN A 1 101 ? -12.027 3.941 -5.456 1.00 89.88 101 ASN A O 1
ATOM 850 N N . TYR A 1 102 ? -9.896 3.449 -5.030 1.00 90.44 102 TYR A N 1
ATOM 851 C CA . TYR A 1 102 ? -9.645 4.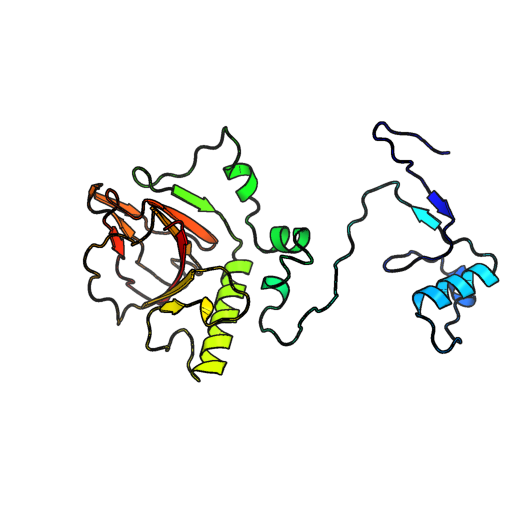672 -4.268 1.00 90.44 102 TYR A CA 1
ATOM 852 C C . TYR A 1 102 ? -9.874 5.935 -5.107 1.00 90.44 102 TYR A C 1
ATOM 854 O O . TYR A 1 102 ? -10.538 6.860 -4.653 1.00 90.44 102 TYR A O 1
ATOM 862 N N . LEU A 1 103 ? -9.387 5.962 -6.351 1.00 89.56 103 LEU A N 1
ATOM 863 C CA . LEU A 1 103 ? -9.533 7.135 -7.221 1.00 89.56 103 LEU A CA 1
ATOM 864 C C . LEU A 1 103 ? -10.989 7.389 -7.626 1.00 89.56 103 LEU A C 1
ATOM 866 O O . LEU A 1 103 ? -11.411 8.541 -7.691 1.00 89.56 103 LEU A O 1
ATOM 870 N N . GLU A 1 104 ? -11.763 6.330 -7.860 1.00 90.81 104 GLU A N 1
ATOM 871 C CA . GLU A 1 104 ? -13.194 6.432 -8.165 1.00 90.81 104 GLU A CA 1
ATOM 872 C C . GLU A 1 104 ? -13.971 7.010 -6.977 1.00 90.81 104 GLU A C 1
ATOM 874 O O . GLU A 1 104 ? -14.815 7.886 -7.160 1.00 90.81 104 GLU A O 1
ATOM 879 N N . GLN A 1 105 ? -13.610 6.608 -5.753 1.00 90.25 105 GLN A N 1
ATOM 880 C CA . GLN A 1 105 ? -14.217 7.108 -4.515 1.00 90.25 105 GLN A CA 1
ATOM 881 C C . GLN A 1 105 ? -13.991 8.611 -4.270 1.00 90.25 105 GLN A C 1
ATOM 883 O O . GLN A 1 105 ? -14.716 9.213 -3.480 1.00 90.25 105 GLN A O 1
ATOM 888 N N . LEU A 1 106 ? -12.997 9.224 -4.925 1.00 88.75 106 LEU A N 1
ATOM 889 C CA . LEU A 1 106 ? -12.674 10.650 -4.793 1.00 88.75 106 LEU A CA 1
ATOM 890 C C . LEU A 1 106 ? -13.365 11.541 -5.834 1.00 88.75 106 LEU A C 1
ATOM 892 O O . LEU A 1 106 ? -13.253 12.767 -5.767 1.00 88.75 106 LEU A O 1
ATOM 896 N N . GLN A 1 107 ? -14.047 10.960 -6.821 1.00 92.31 107 GLN A N 1
ATOM 897 C CA . GLN A 1 107 ? -14.730 11.737 -7.851 1.00 92.31 107 GLN A CA 1
ATOM 898 C C . GLN A 1 107 ? -15.932 12.485 -7.259 1.00 92.31 107 GLN A C 1
ATOM 900 O O . GLN A 1 107 ? -16.662 11.954 -6.429 1.00 92.31 107 GLN A O 1
ATOM 905 N N . ALA A 1 108 ? -16.195 13.707 -7.734 1.00 86.94 108 ALA A N 1
ATOM 906 C CA . ALA A 1 108 ? -17.255 14.566 -7.189 1.00 86.94 108 ALA A CA 1
ATOM 907 C C . ALA A 1 108 ? -18.676 13.966 -7.277 1.00 86.94 108 ALA A C 1
ATOM 909 O O . ALA A 1 108 ? -19.557 14.372 -6.526 1.00 86.94 108 ALA A O 1
ATOM 910 N N . GLY A 1 109 ? -18.908 13.021 -8.194 1.00 89.62 109 GLY A N 1
ATOM 911 C CA . GLY A 1 109 ? -20.185 12.312 -8.336 1.00 89.62 109 GLY A CA 1
ATOM 912 C C . GLY A 1 109 ? -20.304 11.035 -7.497 1.00 89.62 109 GLY A C 1
ATOM 913 O O . GLY A 1 109 ? -21.365 10.414 -7.501 1.00 89.62 109 GLY A O 1
ATOM 914 N N . TYR A 1 110 ? -19.241 10.617 -6.803 1.00 91.06 110 TYR A N 1
ATOM 915 C CA . TYR A 1 110 ? -19.255 9.402 -5.998 1.00 91.06 110 TYR A CA 1
ATOM 916 C C . TYR A 1 110 ? -19.954 9.645 -4.660 1.00 91.06 110 TYR A C 1
ATOM 918 O O . TYR A 1 110 ? -19.623 10.567 -3.915 1.00 91.06 110 TYR A O 1
ATOM 926 N N . THR A 1 111 ? -20.918 8.787 -4.332 1.00 90.88 111 THR A N 1
A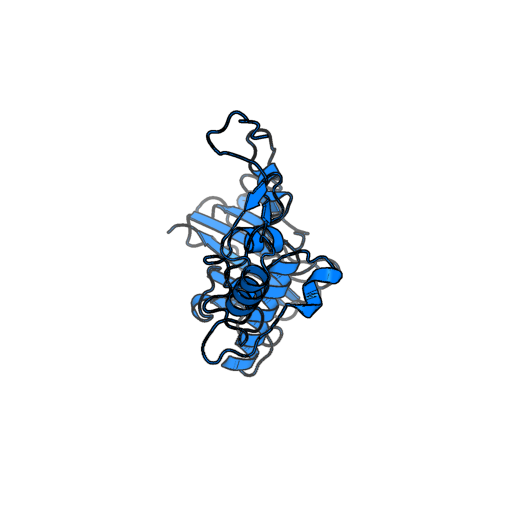TOM 927 C CA . THR A 1 111 ? -21.586 8.830 -3.028 1.00 90.88 111 THR A CA 1
ATOM 928 C C . THR A 1 111 ? -20.815 7.953 -2.052 1.00 90.88 111 THR A C 1
ATOM 930 O O . THR A 1 111 ? -20.844 6.727 -2.153 1.00 90.88 111 THR A O 1
ATOM 933 N N . ALA A 1 112 ? -20.111 8.586 -1.113 1.00 88.44 112 ALA A N 1
ATOM 934 C CA . ALA A 1 112 ? -19.365 7.876 -0.082 1.00 88.44 112 ALA A CA 1
ATOM 935 C C . ALA A 1 112 ? -20.291 7.015 0.789 1.00 88.44 112 ALA A C 1
ATOM 937 O O . ALA A 1 112 ? -21.392 7.432 1.155 1.00 88.44 112 ALA A O 1
ATOM 938 N N . LEU A 1 113 ? -19.830 5.814 1.147 1.00 92.81 113 LEU A N 1
ATOM 939 C CA . LEU A 1 113 ? -20.572 4.935 2.044 1.00 92.81 113 LEU A CA 1
ATOM 940 C C . LEU A 1 113 ? -20.581 5.540 3.444 1.00 92.81 113 LEU A C 1
ATOM 942 O O . LEU A 1 113 ? -19.531 5.765 4.044 1.00 92.81 113 LEU A O 1
ATOM 946 N N . GLN A 1 114 ? -21.781 5.784 3.961 1.00 94.62 114 GLN A N 1
ATOM 947 C CA . GLN A 1 114 ? -21.988 6.473 5.225 1.00 94.62 114 GLN A CA 1
ATOM 948 C C . GLN A 1 114 ? -22.911 5.644 6.135 1.00 94.62 114 GLN A C 1
ATOM 950 O O . GLN A 1 114 ? -24.117 5.888 6.177 1.00 94.62 114 GLN A O 1
ATOM 955 N N . PRO A 1 115 ? -22.388 4.619 6.840 1.00 94.44 115 PRO A N 1
ATOM 956 C CA . PRO A 1 115 ? -23.207 3.737 7.680 1.00 94.44 115 PRO A CA 1
ATOM 957 C C . PRO A 1 115 ? -23.876 4.456 8.860 1.00 94.44 115 PRO A C 1
ATOM 959 O O . PRO A 1 115 ? -24.961 4.063 9.278 1.00 94.44 115 PRO A O 1
ATOM 962 N N . CYS A 1 116 ? -23.246 5.506 9.393 1.00 94.06 116 CYS A N 1
ATOM 963 C CA . CYS A 1 116 ? -23.809 6.360 10.437 1.00 94.06 116 CYS A CA 1
ATOM 964 C C . CYS A 1 116 ? -23.650 7.831 10.041 1.00 94.06 116 CYS A C 1
ATOM 966 O O . CYS A 1 116 ? -22.769 8.175 9.252 1.00 94.06 116 CYS A O 1
ATOM 968 N N . GLN A 1 117 ? -24.455 8.715 10.636 1.00 94.06 117 GLN A N 1
ATOM 969 C CA . GLN A 1 117 ? -24.309 10.158 10.443 1.00 94.06 117 GLN A CA 1
ATOM 970 C C . GLN A 1 117 ? -22.860 10.600 10.710 1.00 94.06 117 GLN A C 1
ATOM 972 O O . GLN A 1 117 ? -22.298 10.276 11.749 1.00 94.06 117 GLN A O 1
ATOM 977 N N . ASP A 1 118 ? -22.276 11.304 9.738 1.00 93.94 118 ASP A N 1
ATOM 978 C CA . ASP A 1 118 ? -20.877 11.751 9.662 1.00 93.94 118 ASP A CA 1
ATOM 979 C C . ASP A 1 118 ? -19.789 10.679 9.905 1.00 93.94 118 ASP A C 1
ATOM 981 O O . ASP A 1 118 ? -18.658 11.004 10.274 1.00 93.94 118 ASP A O 1
ATOM 985 N N . VAL A 1 119 ? -20.098 9.402 9.654 1.00 94.75 119 VAL A N 1
ATOM 986 C CA . VAL A 1 119 ? -19.135 8.292 9.678 1.00 94.75 119 VAL A CA 1
ATOM 987 C C . VAL A 1 119 ? -19.016 7.705 8.283 1.00 94.75 119 VAL A C 1
ATOM 989 O O . VAL A 1 119 ? -19.987 7.160 7.769 1.00 94.75 119 VAL A O 1
ATOM 992 N N . TYR A 1 120 ? -17.826 7.772 7.697 1.00 94.38 120 TYR A N 1
ATOM 993 C CA . TYR A 1 120 ? -17.577 7.369 6.316 1.00 94.38 120 TYR A CA 1
ATOM 994 C C . TYR A 1 120 ? -16.724 6.104 6.236 1.00 94.38 120 TYR A C 1
ATOM 996 O O . TYR A 1 120 ? -15.812 5.906 7.044 1.00 94.38 120 TYR A O 1
ATOM 1004 N N . LEU A 1 121 ? -17.011 5.267 5.241 1.00 94.06 121 LEU A N 1
ATOM 1005 C CA . LEU A 1 121 ? -16.249 4.074 4.890 1.00 94.06 121 LEU A CA 1
ATOM 1006 C C . LEU A 1 121 ? -15.624 4.237 3.505 1.00 94.06 121 LEU A C 1
ATOM 1008 O O . LEU A 1 121 ? -16.321 4.543 2.537 1.00 94.06 121 LEU A O 1
ATOM 1012 N N . PHE A 1 122 ? -14.321 3.975 3.419 1.00 92.62 122 PHE A N 1
ATOM 1013 C CA . PHE A 1 122 ? -13.563 4.029 2.172 1.00 92.62 122 PHE A CA 1
ATOM 1014 C C . PHE A 1 122 ? -12.689 2.793 2.013 1.00 92.62 122 PHE A C 1
ATOM 1016 O O . PHE A 1 122 ? -12.009 2.394 2.956 1.00 92.62 122 PHE A O 1
ATOM 1023 N N . HIS A 1 123 ? -12.637 2.225 0.815 1.00 94.44 123 HIS A N 1
ATOM 1024 C CA . HIS A 1 123 ? -11.657 1.196 0.493 1.00 94.44 123 HIS A CA 1
ATOM 1025 C C . HIS A 1 123 ? -10.334 1.880 0.136 1.00 94.44 123 HIS A C 1
ATOM 1027 O O . HIS A 1 123 ? -10.190 2.404 -0.972 1.00 94.44 123 HIS A O 1
ATOM 1033 N N . LEU A 1 124 ? -9.407 1.941 1.098 1.00 93.12 124 LEU A N 1
ATOM 1034 C CA . LEU A 1 124 ? -8.194 2.758 1.004 1.00 93.12 124 LEU A CA 1
ATOM 1035 C C . LEU A 1 124 ? -6.991 1.951 0.514 1.00 93.12 124 LEU A C 1
ATOM 1037 O O . LEU A 1 124 ? -6.306 2.368 -0.419 1.00 93.12 124 LEU A O 1
ATOM 1041 N N . VAL A 1 125 ? -6.725 0.814 1.151 1.00 94.62 125 VAL A N 1
ATOM 1042 C CA . VAL A 1 125 ? -5.505 0.030 0.931 1.00 94.62 125 VAL A CA 1
ATOM 1043 C C . VAL A 1 125 ? -5.838 -1.377 0.464 1.00 94.62 125 VAL A C 1
ATOM 1045 O O . VAL A 1 125 ? -6.931 -1.875 0.709 1.00 94.62 125 VAL A O 1
ATOM 1048 N N . THR A 1 126 ? -4.897 -2.021 -0.216 1.00 96.00 126 THR A N 1
ATOM 1049 C CA . THR A 1 126 ? -5.039 -3.416 -0.642 1.00 96.00 126 THR A CA 1
ATOM 1050 C C . THR A 1 126 ? -4.838 -4.380 0.529 1.00 96.00 126 THR A C 1
ATOM 1052 O O . THR A 1 126 ? -4.185 -4.055 1.524 1.00 96.00 126 THR A O 1
ATOM 1055 N N . ASP A 1 127 ? -5.313 -5.619 0.378 1.00 95.56 127 ASP A N 1
ATOM 1056 C CA . ASP A 1 127 ? -5.016 -6.700 1.327 1.00 95.56 127 ASP A CA 1
ATOM 1057 C C . ASP A 1 127 ? -3.505 -6.892 1.532 1.00 95.56 127 ASP A C 1
ATOM 1059 O O . ASP A 1 127 ? -3.066 -7.143 2.652 1.00 95.56 127 ASP A O 1
ATOM 1063 N N . VAL A 1 128 ? -2.712 -6.694 0.469 1.00 95.44 128 VAL A N 1
ATOM 1064 C CA . VAL A 1 128 ? -1.245 -6.803 0.493 1.00 95.44 128 VAL A CA 1
ATOM 1065 C C . VAL A 1 128 ? -0.626 -5.769 1.429 1.00 95.44 128 VAL A C 1
ATOM 1067 O O . VAL A 1 128 ? 0.306 -6.091 2.158 1.00 95.44 128 VAL A O 1
ATOM 1070 N N . PHE A 1 129 ? -1.141 -4.535 1.446 1.00 93.81 129 PHE A N 1
ATOM 1071 C CA . PHE A 1 129 ? -0.666 -3.518 2.386 1.00 93.81 129 PHE A CA 1
ATOM 1072 C C . PHE A 1 129 ? -0.923 -3.935 3.829 1.00 93.81 129 PHE A C 1
ATOM 1074 O O . PHE A 1 129 ? -0.041 -3.820 4.677 1.00 93.81 129 PHE A O 1
ATOM 1081 N N . ALA A 1 130 ? -2.135 -4.414 4.104 1.00 93.12 130 ALA A N 1
ATOM 1082 C CA . ALA A 1 130 ? -2.525 -4.826 5.439 1.00 93.12 130 ALA A CA 1
ATOM 1083 C C . ALA A 1 130 ? -1.678 -6.012 5.939 1.00 93.12 130 ALA A C 1
ATOM 1085 O O . ALA A 1 130 ? -1.190 -5.971 7.068 1.00 93.12 130 ALA A O 1
ATOM 1086 N N . ASP A 1 131 ? -1.420 -7.004 5.080 1.00 93.88 131 ASP A N 1
ATOM 1087 C CA . ASP A 1 131 ? -0.532 -8.133 5.384 1.00 93.88 131 ASP A CA 1
ATOM 1088 C C . ASP A 1 131 ? 0.917 -7.700 5.607 1.00 93.88 131 ASP A C 1
ATOM 1090 O O . ASP A 1 131 ? 1.554 -8.112 6.580 1.00 93.88 131 ASP A O 1
ATOM 1094 N N . ASP A 1 132 ? 1.447 -6.847 4.731 1.00 93.44 132 ASP A N 1
ATOM 1095 C CA . ASP A 1 132 ? 2.822 -6.371 4.842 1.00 93.44 132 ASP A CA 1
ATOM 1096 C C . ASP A 1 132 ? 3.022 -5.527 6.106 1.00 93.44 132 ASP A C 1
ATOM 1098 O O . ASP A 1 132 ? 4.041 -5.664 6.786 1.00 93.44 132 ASP A O 1
ATOM 1102 N N . LEU A 1 133 ? 2.041 -4.694 6.462 1.00 89.88 133 LEU A N 1
ATOM 1103 C CA . LEU A 1 133 ? 2.077 -3.890 7.678 1.00 89.88 133 LEU A CA 1
ATOM 1104 C C . LEU A 1 133 ? 2.033 -4.768 8.936 1.00 89.88 133 LEU A C 1
ATOM 1106 O O . LEU A 1 133 ? 2.828 -4.550 9.851 1.00 89.88 133 LEU A O 1
ATOM 1110 N N . LEU A 1 134 ? 1.164 -5.783 8.978 1.00 89.00 134 LEU A N 1
ATOM 1111 C CA . LEU A 1 134 ? 1.130 -6.740 10.088 1.00 89.00 134 LEU A CA 1
ATOM 1112 C C . LEU A 1 134 ? 2.440 -7.519 10.210 1.00 89.00 134 LEU A C 1
ATOM 1114 O O . LEU A 1 134 ? 2.973 -7.637 11.310 1.00 89.00 134 LEU A O 1
ATOM 1118 N N . ALA A 1 135 ? 3.015 -7.973 9.094 1.00 90.19 135 ALA A N 1
ATOM 1119 C CA . ALA A 1 135 ? 4.292 -8.682 9.094 1.00 90.19 135 ALA A CA 1
ATOM 1120 C C . ALA A 1 135 ? 5.452 -7.814 9.619 1.00 90.19 135 ALA A C 1
ATOM 1122 O O . ALA A 1 135 ? 6.346 -8.313 10.308 1.00 90.19 135 ALA A O 1
ATOM 1123 N N . VAL A 1 136 ? 5.446 -6.510 9.318 1.00 88.12 136 VAL A N 1
ATOM 1124 C CA . VAL A 1 136 ? 6.420 -5.557 9.875 1.00 88.12 136 VAL A CA 1
ATOM 1125 C C . VAL A 1 136 ? 6.273 -5.451 11.390 1.00 88.12 136 VAL A C 1
ATOM 1127 O O . VAL A 1 136 ? 7.285 -5.483 12.093 1.00 88.12 136 VAL A O 1
ATOM 1130 N N . MET A 1 137 ? 5.041 -5.374 11.894 1.00 83.62 137 MET A N 1
ATOM 1131 C CA . MET A 1 137 ? 4.782 -5.313 13.335 1.00 83.62 137 MET A CA 1
ATOM 1132 C C . MET A 1 137 ? 5.161 -6.589 14.060 1.00 83.62 137 MET A C 1
ATOM 1134 O O . MET A 1 137 ? 5.818 -6.522 15.092 1.00 83.62 137 MET A O 1
ATOM 1138 N N . GLU A 1 138 ? 4.807 -7.740 13.502 1.00 86.31 138 GLU A N 1
ATOM 1139 C CA . GLU A 1 138 ? 5.168 -9.047 14.042 1.00 86.31 138 GLU A CA 1
ATOM 1140 C C . GLU A 1 138 ? 6.689 -9.175 14.179 1.00 86.31 138 GLU A C 1
ATOM 1142 O O . GLU A 1 138 ? 7.227 -9.490 15.241 1.00 86.31 138 GLU A O 1
ATOM 1147 N N . ASN A 1 139 ? 7.417 -8.822 13.116 1.00 87.19 139 ASN A N 1
ATOM 1148 C CA . ASN A 1 139 ? 8.871 -8.852 13.143 1.00 87.19 139 ASN A CA 1
ATOM 1149 C C . ASN A 1 139 ? 9.462 -7.840 14.137 1.00 87.19 139 ASN A C 1
ATOM 1151 O O . ASN A 1 139 ? 10.501 -8.118 14.733 1.00 87.19 139 ASN A O 1
ATOM 1155 N N . TYR A 1 140 ? 8.830 -6.679 14.322 1.00 83.81 140 TYR A N 1
ATOM 1156 C CA . TYR A 1 140 ? 9.239 -5.708 15.335 1.00 83.81 140 TYR A CA 1
ATOM 1157 C C . TYR A 1 140 ? 9.045 -6.261 16.752 1.00 83.81 140 TYR A C 1
ATOM 1159 O O . TYR A 1 140 ? 9.997 -6.275 17.531 1.00 83.81 140 TYR A O 1
ATOM 1167 N N . CYS A 1 141 ? 7.856 -6.782 17.063 1.00 81.69 141 CYS A N 1
ATOM 1168 C CA . CYS A 1 141 ? 7.543 -7.369 18.363 1.00 81.69 141 CYS A CA 1
ATOM 1169 C C . CYS A 1 141 ? 8.505 -8.505 18.716 1.00 81.69 141 CYS A C 1
ATOM 1171 O O . CYS A 1 141 ? 9.119 -8.473 19.783 1.00 81.69 141 CYS A O 1
ATOM 1173 N N . ARG A 1 142 ? 8.757 -9.418 17.773 1.00 85.06 142 ARG A N 1
ATOM 1174 C CA . ARG A 1 142 ? 9.706 -10.516 17.968 1.00 85.06 142 ARG A CA 1
ATOM 1175 C C . ARG A 1 142 ? 11.132 -10.026 18.221 1.00 85.06 142 ARG A C 1
ATOM 1177 O O . ARG A 1 142 ? 11.836 -10.578 19.055 1.00 85.06 142 ARG A O 1
ATOM 1184 N N . ARG A 1 143 ? 11.585 -8.984 17.516 1.00 83.44 143 ARG A N 1
ATOM 1185 C CA . ARG A 1 143 ? 12.954 -8.460 17.676 1.00 83.44 143 ARG A CA 1
ATOM 1186 C C . ARG A 1 143 ? 13.148 -7.634 18.944 1.00 83.44 143 ARG A C 1
ATOM 1188 O O . ARG A 1 143 ? 14.252 -7.630 19.478 1.00 83.44 143 ARG A O 1
ATOM 1195 N N . THR A 1 144 ? 12.129 -6.899 19.377 1.00 81.56 144 THR A N 1
ATOM 1196 C CA . THR A 1 144 ? 12.241 -5.949 20.494 1.00 81.56 144 THR A CA 1
ATOM 1197 C C . THR A 1 144 ? 11.810 -6.556 21.823 1.00 81.56 144 THR A C 1
ATOM 1199 O O . THR A 1 144 ? 12.391 -6.222 22.852 1.00 81.56 144 THR A O 1
ATOM 1202 N N . TYR A 1 145 ? 10.813 -7.438 21.806 1.00 80.00 145 TYR A N 1
ATOM 1203 C CA . TYR A 1 145 ? 10.165 -7.959 23.009 1.00 80.00 145 TYR A CA 1
ATOM 1204 C C . TYR A 1 145 ? 10.212 -9.485 23.123 1.00 80.00 145 TYR A C 1
ATOM 1206 O O . TYR A 1 145 ? 9.657 -10.009 24.083 1.00 80.00 145 TYR A O 1
ATOM 1214 N N . ASP A 1 146 ? 10.840 -10.185 22.166 1.00 81.06 146 ASP A N 1
ATOM 1215 C CA . ASP A 1 146 ? 10.883 -11.658 22.107 1.00 81.06 146 ASP A CA 1
ATOM 1216 C C . ASP A 1 146 ? 9.485 -12.293 22.255 1.00 81.06 146 ASP A C 1
ATOM 1218 O O . ASP A 1 146 ? 9.281 -13.310 22.912 1.00 81.06 146 ASP A O 1
ATOM 1222 N N . SER A 1 147 ? 8.485 -11.615 21.686 1.00 78.19 147 SER A N 1
ATOM 1223 C CA . SER A 1 147 ? 7.069 -11.945 21.812 1.00 78.19 147 SER A CA 1
ATOM 1224 C C . SER A 1 147 ? 6.371 -11.722 20.478 1.00 78.19 147 SER A C 1
ATOM 1226 O O . SER A 1 147 ? 6.703 -10.783 19.748 1.00 78.19 147 SER A O 1
ATOM 1228 N N . ASP A 1 148 ? 5.396 -12.574 20.181 1.00 77.44 148 ASP A N 1
ATOM 1229 C CA . ASP A 1 148 ? 4.570 -12.444 18.986 1.00 77.44 148 ASP A CA 1
ATOM 1230 C C . ASP A 1 148 ? 3.542 -11.316 19.154 1.00 77.44 148 ASP A C 1
ATOM 1232 O O . ASP A 1 148 ? 3.070 -11.047 20.266 1.00 77.44 148 ASP A O 1
ATOM 1236 N N . LEU A 1 149 ? 3.110 -10.682 18.060 1.00 73.81 149 LEU A N 1
ATOM 1237 C CA . LEU A 1 149 ? 2.107 -9.610 18.117 1.00 73.81 149 LEU A CA 1
ATOM 1238 C C . LEU A 1 149 ? 0.797 -10.105 18.739 1.00 73.81 149 LEU A C 1
ATOM 1240 O O . LEU A 1 149 ? 0.115 -9.338 19.409 1.00 73.81 149 LEU A O 1
ATOM 1244 N N . GLU A 1 150 ? 0.440 -11.376 18.555 1.00 72.44 150 GLU A N 1
ATOM 1245 C CA . GLU A 1 150 ? -0.717 -12.034 19.184 1.00 72.44 150 GLU A CA 1
ATOM 1246 C C . GLU A 1 150 ? -0.592 -12.189 20.716 1.00 72.44 150 GLU A C 1
ATOM 1248 O O . GLU A 1 150 ? -1.606 -12.172 21.427 1.00 72.44 150 GLU A O 1
ATOM 1253 N N . ASN A 1 151 ? 0.636 -12.303 21.225 1.00 68.50 151 ASN A N 1
ATOM 1254 C CA . ASN A 1 151 ? 0.941 -12.583 22.631 1.00 68.50 151 ASN A CA 1
ATOM 1255 C C . ASN A 1 151 ? 1.488 -11.368 23.392 1.00 68.50 151 ASN A C 1
ATOM 1257 O O . ASN A 1 151 ? 1.674 -11.435 24.600 1.00 68.50 151 ASN A O 1
ATOM 1261 N N . PHE A 1 152 ? 1.704 -10.246 22.706 1.00 67.06 152 PHE A N 1
ATOM 1262 C CA . PHE A 1 152 ? 2.208 -9.020 23.309 1.00 67.06 152 PHE A CA 1
ATOM 1263 C C . PHE A 1 152 ? 1.273 -8.464 24.400 1.00 67.06 152 PHE A C 1
ATOM 1265 O O . PHE A 1 152 ? 0.088 -8.272 24.151 1.00 67.06 152 PHE A O 1
ATOM 1272 N N . ASP A 1 153 ? 1.772 -8.160 25.598 1.00 56.88 153 ASP A N 1
ATOM 1273 C CA . ASP A 1 153 ? 0.915 -7.764 26.734 1.00 56.88 153 ASP A CA 1
ATOM 1274 C C . ASP A 1 153 ? 0.196 -6.418 26.541 1.00 56.88 153 ASP A C 1
ATOM 1276 O O . ASP A 1 153 ? -0.829 -6.146 27.172 1.00 56.88 153 ASP A O 1
ATOM 1280 N N . THR A 1 154 ? 0.714 -5.542 25.673 1.00 62.06 154 THR A N 1
ATOM 1281 C CA . THR A 1 154 ? 0.086 -4.238 25.429 1.00 62.06 154 THR A CA 1
ATOM 1282 C C . THR A 1 154 ? -0.827 -4.265 24.206 1.00 62.06 154 THR A C 1
ATOM 1284 O O . THR A 1 154 ? -0.484 -4.773 23.141 1.00 62.06 154 THR A O 1
ATOM 1287 N N . ARG A 1 155 ? -2.010 -3.658 24.356 1.00 62.88 155 ARG A N 1
ATOM 1288 C CA . ARG A 1 155 ? -3.059 -3.621 23.322 1.00 62.88 155 ARG A CA 1
ATOM 1289 C C . ARG A 1 155 ? -2.700 -2.792 22.092 1.00 62.88 155 ARG A C 1
ATOM 1291 O O . ARG A 1 155 ? -3.363 -2.919 21.069 1.00 62.88 155 ARG A O 1
ATOM 1298 N N . ALA A 1 156 ? -1.723 -1.896 22.193 1.00 64.75 156 ALA A N 1
ATOM 1299 C CA . ALA A 1 156 ? -1.355 -1.007 21.104 1.00 64.75 156 ALA A CA 1
ATOM 1300 C C . ALA A 1 156 ? 0.158 -0.829 21.043 1.00 64.75 156 ALA A C 1
ATOM 1302 O O . ALA A 1 156 ? 0.779 -0.438 22.030 1.00 64.75 156 ALA A O 1
ATOM 1303 N N . VAL A 1 157 ? 0.723 -1.047 19.860 1.00 65.50 157 VAL A N 1
ATOM 1304 C CA . VAL A 1 157 ? 2.117 -0.717 19.566 1.00 65.50 157 VAL A CA 1
ATOM 1305 C C . VAL A 1 157 ? 2.122 0.612 18.826 1.00 65.50 157 VAL A C 1
ATOM 1307 O O . VAL A 1 157 ? 1.466 0.765 17.789 1.00 65.50 157 VAL A O 1
ATOM 1310 N N . HIS A 1 158 ? 2.828 1.599 19.377 1.00 68.06 158 HIS A N 1
ATOM 1311 C CA . HIS A 1 158 ? 2.924 2.908 18.747 1.00 68.06 158 HIS A CA 1
ATOM 1312 C C . HIS A 1 158 ? 3.978 2.861 17.646 1.00 68.06 158 HIS A C 1
ATOM 1314 O O . HIS A 1 158 ? 5.134 2.519 17.878 1.00 68.06 158 HIS A O 1
ATOM 1320 N N . MET A 1 159 ? 3.599 3.252 16.436 1.00 60.09 159 MET A N 1
ATOM 1321 C CA . MET A 1 159 ? 4.469 3.121 15.268 1.00 60.09 159 MET A CA 1
ATOM 1322 C C . MET A 1 159 ? 5.669 4.069 15.309 1.00 60.09 159 MET A C 1
ATOM 1324 O O . MET A 1 159 ? 6.642 3.824 14.618 1.00 60.09 159 MET A O 1
ATOM 1328 N N . SER A 1 160 ? 5.688 5.106 16.161 1.00 56.56 160 SER A N 1
ATOM 1329 C CA . SER A 1 160 ? 6.924 5.890 16.376 1.00 56.56 160 SER A CA 1
ATOM 1330 C C . SER A 1 160 ? 8.070 5.053 16.951 1.00 56.56 160 SER A C 1
ATOM 1332 O O . SER A 1 160 ? 9.215 5.493 16.937 1.00 56.56 160 SER A O 1
ATOM 1334 N N . GLN A 1 161 ? 7.758 3.883 17.511 1.00 58.53 161 GLN A N 1
ATOM 1335 C CA . GLN A 1 161 ? 8.741 2.915 17.983 1.00 58.53 161 GLN A CA 1
ATOM 1336 C C . GLN A 1 161 ? 9.282 2.056 16.824 1.00 58.53 161 GLN A C 1
ATOM 1338 O O . GLN A 1 161 ? 10.360 1.475 16.947 1.00 58.53 161 GLN A O 1
ATOM 1343 N N . VAL A 1 162 ? 8.568 2.024 15.690 1.00 59.97 162 VAL A N 1
ATOM 1344 C CA . VAL A 1 162 ? 8.934 1.335 14.451 1.00 59.97 162 VAL A CA 1
ATOM 1345 C C . VAL A 1 162 ? 9.502 2.359 13.457 1.00 59.97 162 VAL A C 1
ATOM 1347 O O . VAL A 1 162 ? 8.765 3.205 12.941 1.00 59.97 162 VAL A O 1
ATOM 1350 N N . PRO A 1 163 ? 10.808 2.311 13.144 1.00 56.25 163 PRO A N 1
ATOM 1351 C CA . PRO A 1 163 ? 11.427 3.277 12.243 1.00 56.25 163 PRO A CA 1
ATOM 1352 C C . PRO A 1 163 ? 10.675 3.398 10.908 1.00 56.25 163 PRO A C 1
ATOM 1354 O O . PRO A 1 163 ? 10.270 2.390 10.329 1.00 56.25 163 PRO A O 1
ATOM 1357 N N . ASN A 1 164 ? 10.538 4.630 10.407 1.00 55.19 164 ASN A N 1
ATOM 1358 C CA . ASN A 1 164 ? 10.023 4.953 9.069 1.00 55.19 164 ASN A CA 1
ATOM 1359 C C . ASN A 1 164 ? 8.560 4.546 8.786 1.00 55.19 164 ASN A C 1
ATOM 1361 O O . ASN A 1 164 ? 8.219 4.250 7.643 1.00 55.19 164 ASN A O 1
ATOM 1365 N N . THR A 1 165 ? 7.681 4.543 9.792 1.00 51.72 165 THR A N 1
ATOM 1366 C CA . THR A 1 165 ? 6.248 4.242 9.614 1.00 51.72 165 THR A CA 1
ATOM 1367 C C . THR A 1 165 ? 5.354 5.419 10.029 1.00 51.72 165 THR A C 1
ATOM 1369 O O . THR A 1 165 ? 5.646 6.122 10.993 1.00 51.72 165 THR A O 1
ATOM 1372 N N . ALA A 1 166 ? 4.286 5.675 9.258 1.00 49.28 166 ALA A N 1
ATOM 1373 C CA . ALA A 1 166 ? 3.465 6.892 9.374 1.00 49.28 166 ALA A CA 1
ATOM 1374 C C . ALA A 1 166 ? 2.082 6.689 10.026 1.00 49.28 166 ALA A C 1
ATOM 1376 O O . ALA A 1 166 ? 1.425 7.668 10.376 1.00 49.28 166 ALA A O 1
ATOM 1377 N N . ALA A 1 167 ? 1.614 5.444 10.191 1.00 54.44 167 ALA A N 1
ATOM 1378 C CA . ALA A 1 167 ? 0.416 5.173 10.993 1.00 54.44 167 ALA A CA 1
ATOM 1379 C C . ALA A 1 167 ? 0.703 5.549 12.454 1.00 54.44 167 ALA A C 1
ATOM 1381 O O . ALA A 1 167 ? 1.845 5.452 12.871 1.00 54.44 167 ALA A O 1
ATOM 1382 N N . HIS A 1 168 ? -0.267 6.012 13.245 1.00 67.38 168 HIS A N 1
ATOM 1383 C CA . HIS A 1 168 ? 0.055 6.473 14.602 1.00 67.38 168 HIS A CA 1
ATOM 1384 C C . HIS A 1 168 ? 0.217 5.291 15.574 1.00 67.38 168 HIS A C 1
ATOM 1386 O O . HIS A 1 168 ? 1.170 5.259 16.349 1.00 67.38 168 HIS A O 1
ATOM 1392 N N . PHE A 1 169 ? -0.636 4.269 15.498 1.00 71.00 169 PHE A N 1
ATOM 1393 C CA . PHE A 1 169 ? -0.481 3.027 16.268 1.00 71.00 169 PHE A CA 1
ATOM 1394 C C . PHE A 1 169 ? -1.297 1.887 15.650 1.00 71.00 169 PHE A C 1
ATOM 1396 O O . PHE A 1 169 ? -2.304 2.131 14.986 1.00 71.00 169 PHE A O 1
ATOM 1403 N N . ILE A 1 170 ? -0.876 0.644 15.877 1.00 77.31 170 ILE A N 1
ATOM 1404 C CA . ILE A 1 170 ? -1.670 -0.549 15.553 1.00 77.31 170 ILE A CA 1
ATOM 1405 C C . ILE A 1 170 ? -2.231 -1.104 16.850 1.00 77.31 170 ILE A C 1
ATOM 1407 O O . ILE A 1 170 ? -1.498 -1.293 17.821 1.00 77.31 170 ILE A O 1
ATOM 1411 N N . VAL A 1 171 ? -3.543 -1.322 16.863 1.00 76.69 171 VAL A N 1
ATOM 1412 C CA . VAL A 1 171 ? -4.280 -1.860 18.004 1.00 76.69 171 VAL A CA 1
ATOM 1413 C C . VAL A 1 171 ? -4.630 -3.313 17.729 1.00 76.69 171 VAL A C 1
ATOM 1415 O O . VAL A 1 171 ? -5.142 -3.640 16.655 1.00 76.69 171 VAL A O 1
ATOM 1418 N N . ARG A 1 172 ? -4.378 -4.163 18.723 1.00 81.25 172 ARG A N 1
ATOM 1419 C CA . ARG A 1 172 ? -4.811 -5.554 18.768 1.00 81.25 172 ARG A CA 1
ATOM 1420 C C . ARG A 1 172 ? -5.998 -5.693 19.716 1.00 81.25 172 ARG A C 1
ATOM 1422 O O . ARG A 1 172 ? -5.948 -5.245 20.861 1.00 81.25 172 ARG A O 1
ATOM 1429 N N . TYR A 1 173 ? -7.021 -6.380 19.235 1.00 72.00 173 TYR A N 1
ATOM 1430 C CA . TYR A 1 173 ? -8.275 -6.656 19.923 1.00 72.00 173 TYR A CA 1
ATOM 1431 C C . TYR A 1 173 ? -8.439 -8.179 20.089 1.00 72.00 173 TYR A C 1
ATOM 1433 O O . TYR A 1 173 ? -8.347 -8.906 19.098 1.00 72.00 173 TYR A O 1
ATOM 1441 N N . LYS A 1 174 ? -8.616 -8.683 21.322 1.00 75.81 174 LYS A N 1
ATOM 1442 C CA . LYS A 1 174 ? -8.625 -10.125 21.664 1.00 75.81 174 LYS A CA 1
ATOM 1443 C C . LYS A 1 174 ? -9.792 -10.474 22.586 1.00 75.81 174 LYS A C 1
ATOM 1445 O O . LYS A 1 174 ? -10.054 -9.794 23.576 1.00 75.81 174 LYS A O 1
ATOM 1450 N N . THR A 1 175 ? -10.408 -11.624 22.306 1.00 66.06 175 THR A N 1
ATOM 1451 C CA . THR A 1 175 ? -11.615 -12.136 22.990 1.00 66.06 175 THR A CA 1
ATOM 1452 C C . THR A 1 175 ? -11.484 -12.175 24.525 1.00 66.06 175 THR A C 1
ATOM 1454 O O . THR A 1 175 ? -12.417 -11.825 25.238 1.00 66.06 175 THR A O 1
ATOM 1457 N N . ALA A 1 176 ? -10.327 -12.594 25.055 1.00 59.56 176 ALA A N 1
ATOM 1458 C CA . ALA A 1 176 ? -10.125 -12.795 26.497 1.00 59.56 176 ALA A CA 1
ATOM 1459 C C . ALA A 1 176 ? -9.801 -11.504 27.279 1.00 59.56 176 ALA A C 1
ATOM 1461 O O . ALA A 1 176 ? -9.914 -11.478 28.503 1.00 59.56 176 ALA A O 1
ATOM 1462 N N . GLU A 1 177 ? -9.397 -10.433 26.591 1.00 57.81 177 GLU A N 1
ATOM 1463 C CA . GLU A 1 177 ? -8.912 -9.192 27.213 1.00 57.81 177 GLU A CA 1
ATOM 1464 C C . GLU A 1 177 ? -9.971 -8.076 27.207 1.00 57.81 177 GLU A C 1
ATOM 1466 O O . GLU A 1 177 ? -9.867 -7.099 27.954 1.00 57.81 177 GLU A O 1
ATOM 1471 N N . GLU A 1 178 ? -11.018 -8.206 26.393 1.00 56.09 178 GLU A N 1
ATOM 1472 C CA . GLU A 1 178 ? -12.001 -7.153 26.142 1.00 56.09 178 GLU A CA 1
ATOM 1473 C C . GLU A 1 178 ? -13.145 -7.143 27.147 1.00 56.09 178 GLU A C 1
ATOM 1475 O O . GLU A 1 178 ? -14.275 -7.553 26.893 1.00 56.09 178 GLU A O 1
ATOM 1480 N N . HIS A 1 179 ? -12.848 -6.576 28.310 1.00 50.91 179 HIS A N 1
ATOM 1481 C CA . HIS A 1 179 ? -13.885 -6.025 29.169 1.00 50.91 179 HIS A CA 1
ATOM 1482 C C . HIS A 1 179 ? -14.303 -4.668 28.590 1.00 50.91 179 HIS A C 1
ATOM 1484 O O . HIS A 1 179 ? -13.443 -3.845 28.268 1.00 50.91 179 HIS A O 1
ATOM 1490 N N . PHE A 1 180 ? -15.617 -4.478 28.436 1.00 54.78 180 PHE A N 1
ATOM 1491 C CA . PHE A 1 180 ? -16.316 -3.251 28.038 1.00 54.78 180 PHE A CA 1
ATOM 1492 C C . PHE A 1 180 ? -15.457 -1.974 28.122 1.00 54.78 180 PHE A C 1
ATOM 1494 O O . PHE A 1 180 ? -15.129 -1.498 29.211 1.00 54.78 180 PHE A O 1
ATOM 1501 N N . VAL A 1 181 ? -15.110 -1.387 26.973 1.00 65.00 181 VAL A N 1
ATOM 1502 C CA . VAL A 1 181 ? -14.408 -0.099 26.943 1.00 65.00 181 VAL A CA 1
ATOM 1503 C C . VAL A 1 181 ? -15.436 1.004 27.165 1.00 65.00 181 VAL A C 1
ATOM 1505 O O . VAL A 1 181 ? -16.348 1.186 26.357 1.00 65.00 181 VAL A O 1
ATOM 1508 N N . ALA A 1 182 ? -15.297 1.752 28.262 1.00 66.12 182 ALA A N 1
ATOM 1509 C CA . ALA A 1 182 ? -16.194 2.861 28.560 1.00 66.12 182 ALA A CA 1
ATOM 1510 C C . ALA A 1 182 ? -16.287 3.831 27.360 1.00 66.12 182 ALA A C 1
ATOM 1512 O O . ALA A 1 182 ? -15.258 4.122 26.736 1.00 66.12 182 ALA A O 1
ATOM 1513 N N . PRO A 1 183 ? -17.491 4.335 27.024 1.00 76.31 183 PRO A N 1
ATOM 1514 C CA . PRO A 1 183 ? -17.658 5.259 25.912 1.00 76.31 183 PRO A CA 1
ATOM 1515 C C . PRO A 1 183 ? -16.733 6.471 26.048 1.00 76.31 183 PRO A C 1
ATOM 1517 O O . PRO A 1 183 ? -16.698 7.113 27.098 1.00 76.31 183 PRO A O 1
ATOM 1520 N N . LYS A 1 184 ? -16.000 6.789 24.981 1.00 78.19 184 LYS A N 1
ATOM 1521 C CA . LYS A 1 184 ? -14.967 7.830 24.982 1.00 78.19 184 LYS A CA 1
ATOM 1522 C C . LYS A 1 184 ? -15.045 8.719 23.743 1.00 78.19 184 LYS A C 1
ATOM 1524 O O . LYS A 1 184 ? -15.639 8.361 22.726 1.00 78.19 184 LYS A O 1
ATOM 1529 N N . HIS A 1 185 ? -14.413 9.884 23.848 1.00 77.44 185 HIS A N 1
ATOM 1530 C CA . HIS A 1 185 ? -14.025 10.705 22.703 1.00 77.44 185 HIS A CA 1
ATOM 1531 C C . HIS A 1 185 ? -12.571 10.433 22.325 1.00 77.44 185 HIS A C 1
ATOM 1533 O O . HIS A 1 185 ? -11.778 9.975 23.150 1.00 77.44 185 HIS A O 1
ATOM 1539 N N . ASN A 1 186 ? -12.209 10.780 21.091 1.00 67.44 186 ASN A N 1
ATOM 1540 C CA . ASN A 1 186 ? -10.809 10.876 20.700 1.00 67.44 186 ASN A CA 1
ATOM 1541 C C . ASN A 1 186 ? -10.251 12.259 21.038 1.00 67.44 186 ASN A C 1
ATOM 1543 O O . ASN A 1 186 ? -10.963 13.262 21.069 1.00 67.44 186 ASN A O 1
ATOM 1547 N N . SER A 1 187 ? -8.938 12.316 21.246 1.00 68.06 187 SER A N 1
ATOM 1548 C CA . SER A 1 187 ? -8.231 13.561 21.546 1.00 68.06 187 SER A CA 1
ATOM 1549 C C . SER A 1 187 ? -8.020 14.460 20.325 1.00 68.06 187 SER A C 1
ATOM 1551 O O . SER A 1 187 ? -7.568 15.584 20.507 1.00 68.06 187 SER A O 1
ATOM 1553 N N . ARG A 1 188 ? -8.350 14.014 19.103 1.00 77.75 188 ARG A N 1
ATOM 1554 C CA . ARG A 1 188 ? -8.079 14.707 17.825 1.00 77.75 188 ARG A CA 1
ATOM 1555 C C . ARG A 1 188 ? -9.352 15.007 17.031 1.00 77.75 188 ARG A C 1
ATOM 1557 O O . ARG A 1 188 ? -10.410 14.455 17.338 1.00 77.75 188 ARG A O 1
ATOM 1564 N N . VAL A 1 189 ? -9.246 15.878 16.024 1.00 79.88 189 VAL A N 1
ATOM 1565 C CA . VAL A 1 189 ? -10.392 16.359 15.226 1.00 79.88 189 VAL A CA 1
ATOM 1566 C C . VAL A 1 189 ? -11.049 15.225 14.444 1.00 79.88 189 VAL A C 1
ATOM 1568 O O . VAL A 1 189 ? -12.272 15.101 14.487 1.00 79.88 189 VAL A O 1
ATOM 1571 N N . TYR A 1 190 ? -10.253 14.360 13.812 1.00 84.75 190 TYR A N 1
ATOM 1572 C CA . TYR A 1 190 ? -10.735 13.186 13.084 1.00 84.75 190 TYR A CA 1
ATOM 1573 C C . TYR A 1 190 ? -9.994 11.924 13.520 1.00 84.75 190 TYR A C 1
ATOM 1575 O O . TYR A 1 190 ? -8.840 11.963 13.952 1.00 84.75 190 TYR A O 1
ATOM 1583 N N . SER A 1 191 ? -10.662 10.784 13.392 1.00 86.06 191 SER A N 1
ATOM 1584 C CA . SER A 1 191 ? -10.066 9.465 13.561 1.00 86.06 191 SER A CA 1
ATOM 1585 C C . SER A 1 191 ? -10.298 8.641 12.313 1.00 86.06 191 SER A C 1
ATOM 1587 O O . SER A 1 191 ? -11.419 8.583 11.813 1.00 86.06 191 SER A O 1
ATOM 1589 N N . ALA A 1 192 ? -9.228 8.008 11.850 1.00 89.12 192 ALA A N 1
ATOM 1590 C CA . ALA A 1 192 ? -9.219 7.056 10.757 1.00 89.12 192 ALA A CA 1
ATOM 1591 C C . ALA A 1 192 ? -8.730 5.709 11.293 1.00 89.12 192 ALA A C 1
ATOM 1593 O O . ALA A 1 192 ? -7.714 5.650 11.987 1.00 89.12 192 ALA A O 1
ATOM 1594 N N . ASN A 1 193 ? -9.460 4.636 11.007 1.00 90.31 193 ASN A N 1
ATOM 1595 C CA . ASN A 1 193 ? -9.106 3.292 11.453 1.00 90.31 193 ASN A CA 1
ATOM 1596 C C . ASN A 1 193 ? -9.206 2.345 10.261 1.00 90.31 193 ASN A C 1
ATOM 1598 O O . ASN A 1 193 ? -10.248 2.314 9.614 1.00 90.31 193 ASN A O 1
ATOM 1602 N N . ILE A 1 194 ? -8.143 1.604 9.970 1.00 93.19 194 ILE A N 1
ATOM 1603 C CA . ILE A 1 194 ? -8.059 0.680 8.835 1.00 93.19 194 ILE A CA 1
ATOM 1604 C C . ILE A 1 194 ? -8.081 -0.747 9.376 1.00 93.19 194 ILE A C 1
ATOM 1606 O O . ILE A 1 194 ? -7.258 -1.083 10.231 1.00 93.19 194 ILE A O 1
ATOM 1610 N N . ALA A 1 195 ? -8.996 -1.577 8.879 1.00 93.94 195 ALA A N 1
ATOM 1611 C CA . ALA A 1 195 ? -9.034 -2.997 9.216 1.00 93.94 195 ALA A CA 1
ATOM 1612 C C . ALA A 1 195 ? -7.883 -3.739 8.519 1.00 93.94 195 ALA A C 1
ATOM 1614 O O . ALA A 1 195 ? -7.741 -3.665 7.296 1.00 93.94 195 ALA A O 1
ATOM 1615 N N . LEU A 1 196 ? -7.053 -4.446 9.291 1.00 93.81 196 LEU A N 1
ATOM 1616 C CA . LEU A 1 196 ? -5.855 -5.116 8.772 1.00 93.81 196 LEU A CA 1
ATOM 1617 C C . LEU A 1 196 ? -6.045 -6.617 8.527 1.00 93.81 196 LEU A C 1
ATOM 1619 O O . LEU A 1 196 ? -5.215 -7.235 7.870 1.00 93.81 196 LEU A O 1
ATOM 1623 N N . ASN A 1 197 ? -7.127 -7.216 9.019 1.00 94.00 197 ASN A N 1
ATOM 1624 C CA . ASN A 1 197 ? -7.399 -8.640 8.846 1.00 94.00 197 ASN A CA 1
ATOM 1625 C C . ASN A 1 197 ? -8.890 -8.927 8.588 1.00 94.00 197 ASN A C 1
ATOM 1627 O O . ASN A 1 197 ? -9.736 -8.037 8.698 1.00 94.00 197 ASN A O 1
ATOM 1631 N N . ARG A 1 198 ? -9.215 -10.147 8.145 1.00 9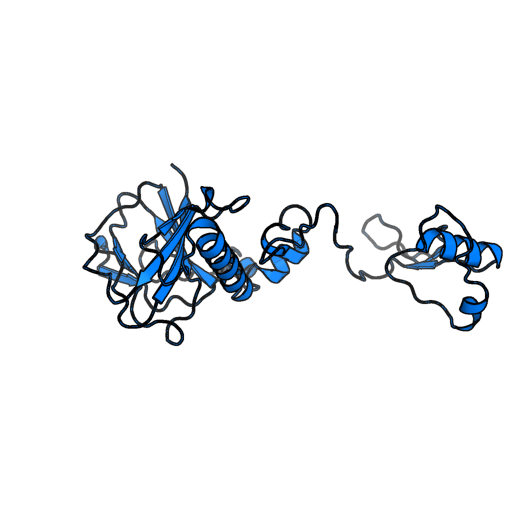4.88 198 ARG A N 1
ATOM 1632 C CA . ARG A 1 198 ? -10.528 -10.500 7.582 1.00 94.88 198 ARG A CA 1
ATOM 1633 C C . ARG A 1 198 ? -11.524 -10.950 8.649 1.00 94.88 198 ARG A C 1
ATOM 1635 O O . ARG A 1 198 ? -11.367 -12.009 9.264 1.00 94.88 198 ARG A O 1
ATOM 1642 N N . ILE A 1 199 ? -12.614 -10.198 8.785 1.00 92.75 199 ILE A N 1
ATOM 1643 C CA . ILE A 1 199 ? -13.770 -10.625 9.577 1.00 92.75 199 ILE A CA 1
ATOM 1644 C C . ILE A 1 199 ? -14.435 -11.868 8.958 1.00 92.75 199 ILE A C 1
ATOM 1646 O O . ILE A 1 199 ? -14.453 -12.034 7.740 1.00 92.75 199 ILE A O 1
ATOM 1650 N N . GLY A 1 200 ? -14.949 -12.774 9.791 1.00 92.12 200 GLY A N 1
ATOM 1651 C CA . GLY A 1 200 ? -15.559 -14.040 9.371 1.00 92.12 200 GLY A CA 1
ATOM 1652 C C . GLY A 1 200 ? -14.553 -15.160 9.091 1.00 92.12 200 GLY A C 1
ATOM 1653 O O . GLY A 1 200 ? -14.933 -16.330 9.095 1.00 92.12 200 GLY A O 1
ATOM 1654 N N . VAL A 1 201 ? -13.275 -14.818 8.892 1.00 93.25 201 VAL A N 1
ATOM 1655 C CA . VAL A 1 201 ? -12.184 -15.771 8.637 1.00 93.25 201 VAL A CA 1
ATOM 1656 C C . VAL A 1 201 ? -11.217 -15.807 9.818 1.00 93.25 201 VAL A C 1
ATOM 1658 O O . VAL A 1 201 ? -11.014 -16.863 10.412 1.00 93.25 201 VAL A O 1
ATOM 1661 N N . GLU A 1 202 ? -10.652 -14.655 10.182 1.00 91.94 202 GLU A N 1
ATOM 1662 C CA . GLU A 1 202 ? -9.610 -14.536 11.211 1.00 91.94 202 GLU A CA 1
ATOM 1663 C C . GLU A 1 202 ? -10.191 -14.128 12.574 1.00 91.94 202 GLU A C 1
ATOM 1665 O O . GLU A 1 202 ? -9.688 -14.533 13.623 1.00 91.94 202 GLU A O 1
ATOM 1670 N N . TYR A 1 203 ? -11.295 -13.374 12.573 1.00 92.12 203 TYR A N 1
ATOM 1671 C CA . TYR A 1 203 ? -12.019 -12.996 13.786 1.00 92.12 203 TYR A CA 1
ATOM 1672 C C . TYR A 1 203 ? -13.524 -12.833 13.552 1.00 92.12 203 TYR A C 1
ATOM 1674 O O . TYR A 1 203 ? -13.978 -12.663 12.422 1.00 92.12 203 TYR A O 1
ATOM 1682 N N . ASN A 1 204 ? -14.301 -12.870 14.636 1.00 91.19 204 ASN A N 1
ATOM 1683 C CA . ASN A 1 204 ? -15.738 -12.589 14.649 1.00 91.19 204 ASN A CA 1
ATOM 1684 C C . ASN A 1 204 ? -16.095 -11.590 15.752 1.00 91.19 204 ASN A C 1
ATOM 1686 O O . ASN A 1 204 ? -15.490 -11.597 16.825 1.00 91.19 204 ASN A O 1
ATOM 1690 N N . GLY A 1 205 ? -17.142 -10.798 15.520 1.00 88.31 205 GLY A N 1
ATOM 1691 C CA . GLY A 1 205 ? -17.530 -9.701 16.406 1.00 88.31 205 GLY A CA 1
ATOM 1692 C C . GLY A 1 205 ? -16.732 -8.433 16.113 1.00 88.31 205 GLY A C 1
ATOM 1693 O O . GLY A 1 205 ? -16.200 -8.266 15.017 1.00 88.31 205 GLY A O 1
ATOM 1694 N N . GLY A 1 206 ? -16.649 -7.538 17.092 1.00 87.44 206 GLY A N 1
ATOM 1695 C CA . GLY A 1 206 ? -15.959 -6.266 16.925 1.00 87.44 206 GLY A CA 1
ATOM 1696 C C . GLY A 1 206 ? -16.785 -5.198 16.216 1.00 87.44 206 GLY A C 1
ATOM 1697 O O . GLY A 1 206 ? -18.000 -5.308 16.037 1.00 87.44 206 GLY A O 1
ATOM 1698 N N . GLY A 1 207 ? -16.097 -4.129 15.828 1.00 88.25 207 GLY A N 1
ATOM 1699 C CA . GLY A 1 207 ? -16.697 -2.925 15.266 1.00 88.25 207 GLY A CA 1
ATOM 1700 C C . GLY A 1 207 ? -16.820 -1.810 16.298 1.00 88.25 207 GLY A C 1
ATOM 1701 O O . GLY A 1 207 ? -16.193 -1.832 17.358 1.00 88.25 207 GLY A O 1
ATOM 1702 N N . ARG A 1 208 ? -17.616 -0.795 15.972 1.00 90.00 208 ARG A N 1
ATOM 1703 C CA . ARG A 1 208 ? -17.720 0.425 16.770 1.00 90.00 208 ARG A CA 1
ATOM 1704 C C . ARG A 1 208 ? -19.160 0.877 16.902 1.00 90.00 208 ARG A C 1
ATOM 1706 O O . ARG A 1 208 ? -19.869 0.987 15.907 1.00 90.00 208 ARG A O 1
ATOM 1713 N N . TYR A 1 209 ? -19.566 1.190 18.126 1.00 92.00 209 TYR A N 1
ATOM 1714 C CA . TYR A 1 209 ? -20.884 1.732 18.432 1.00 92.00 209 TYR A CA 1
ATOM 1715 C C . TYR A 1 209 ? -20.795 3.217 18.779 1.00 92.00 209 TYR A C 1
ATOM 1717 O O . TYR A 1 209 ? -20.080 3.609 19.703 1.00 92.00 209 TYR A O 1
ATOM 1725 N N . PHE A 1 210 ? -21.546 4.043 18.054 1.00 93.44 210 PHE A N 1
ATOM 1726 C CA . PHE A 1 210 ? -21.656 5.483 18.252 1.00 93.44 210 PHE A CA 1
ATOM 1727 C C . PHE A 1 210 ? -22.899 5.807 19.080 1.00 93.44 210 PHE A C 1
ATOM 1729 O O . PHE A 1 210 ? -24.030 5.797 18.587 1.00 93.44 210 PHE A O 1
ATOM 1736 N N . LYS A 1 211 ? -22.676 6.154 20.353 1.00 90.88 211 LYS A N 1
ATOM 1737 C CA . LYS A 1 211 ? -23.734 6.309 21.363 1.00 90.88 211 LYS A CA 1
ATOM 1738 C C . LYS A 1 211 ? -24.761 7.377 20.991 1.00 90.88 211 LYS A C 1
ATOM 1740 O O . LYS A 1 211 ? -25.950 7.176 21.204 1.00 90.88 211 LYS A O 1
ATOM 1745 N N . ARG A 1 212 ? -24.308 8.514 20.455 1.00 92.00 212 ARG A N 1
ATOM 1746 C CA . ARG A 1 212 ? -25.180 9.653 20.123 1.00 92.00 212 ARG A CA 1
ATOM 1747 C C . ARG A 1 212 ? -26.220 9.306 19.057 1.00 92.00 212 ARG A C 1
ATOM 1749 O O . ARG A 1 212 ? -27.332 9.812 19.120 1.00 92.00 212 ARG A O 1
ATOM 1756 N N . TYR A 1 213 ? -25.846 8.464 18.100 1.00 93.12 213 TYR A N 1
ATOM 1757 C CA . TYR A 1 213 ? -26.672 8.141 16.936 1.00 93.12 213 TYR A CA 1
ATOM 1758 C C . TYR A 1 213 ? -27.351 6.776 17.051 1.00 93.12 213 TYR A C 1
ATOM 1760 O O . TYR A 1 213 ? -28.044 6.379 16.123 1.00 93.12 213 TYR A O 1
ATOM 1768 N N . ASN A 1 214 ? -27.134 6.053 18.158 1.00 93.94 214 ASN A N 1
ATOM 1769 C CA . ASN A 1 214 ? -27.565 4.667 18.329 1.00 93.94 214 ASN A CA 1
ATOM 1770 C C . ASN A 1 214 ? -27.228 3.803 17.096 1.00 93.94 214 ASN A C 1
ATOM 1772 O O . ASN A 1 214 ? -28.075 3.090 16.564 1.00 93.94 214 ASN A O 1
ATOM 1776 N N . CYS A 1 215 ? -25.994 3.938 16.602 1.00 95.06 215 CYS A N 1
ATOM 1777 C CA . CYS A 1 215 ? -25.567 3.359 15.333 1.00 95.06 215 CYS A CA 1
ATOM 1778 C C . CYS A 1 215 ? -24.268 2.575 15.506 1.00 95.06 215 CYS A C 1
ATOM 1780 O O . CYS A 1 215 ? -23.333 3.052 16.154 1.00 95.06 215 CYS A O 1
ATOM 1782 N N . SER A 1 216 ? -24.210 1.385 14.915 1.00 94.06 216 SER A N 1
ATOM 1783 C CA . SER A 1 216 ? -23.040 0.508 14.948 1.00 94.06 216 SER A CA 1
ATOM 1784 C C . SER A 1 216 ? -22.463 0.346 13.552 1.00 94.06 216 SER A C 1
ATOM 1786 O O . SER A 1 216 ? -23.194 0.049 12.611 1.00 94.06 216 SER A O 1
ATOM 1788 N N . VAL A 1 217 ? -21.143 0.465 13.437 1.00 94.50 217 VAL A N 1
ATOM 1789 C CA . VAL A 1 217 ? -20.394 0.079 12.241 1.00 94.50 217 VAL A CA 1
ATOM 1790 C C . VAL A 1 217 ? -19.671 -1.223 12.551 1.00 94.50 217 VAL A C 1
ATOM 1792 O O . VAL A 1 217 ? -18.767 -1.262 13.385 1.00 94.50 217 VAL A O 1
ATOM 1795 N N . ILE A 1 218 ? -20.116 -2.293 11.904 1.00 93.12 218 ILE A N 1
ATOM 1796 C CA . ILE A 1 218 ? -19.615 -3.664 12.055 1.00 93.12 218 ILE A CA 1
ATOM 1797 C C . ILE A 1 218 ? -19.247 -4.219 10.679 1.00 93.12 218 ILE A C 1
ATOM 1799 O O . ILE A 1 218 ? -19.567 -3.601 9.667 1.00 93.12 218 ILE A O 1
ATOM 1803 N N . ASN A 1 219 ? -18.611 -5.392 10.640 1.00 91.62 219 ASN A N 1
ATOM 1804 C CA . ASN A 1 219 ? -18.272 -6.087 9.393 1.00 91.62 219 ASN A CA 1
ATOM 1805 C C . ASN A 1 219 ? -17.436 -5.241 8.419 1.00 91.62 219 ASN A C 1
ATOM 1807 O O . ASN A 1 219 ? -17.666 -5.260 7.214 1.00 91.62 219 ASN A O 1
ATOM 1811 N N . ILE A 1 220 ? -16.468 -4.492 8.953 1.00 93.19 220 ILE A N 1
ATOM 1812 C CA . ILE A 1 220 ? -15.523 -3.724 8.139 1.00 93.19 220 ILE A CA 1
ATOM 1813 C C . ILE A 1 220 ? -14.546 -4.715 7.5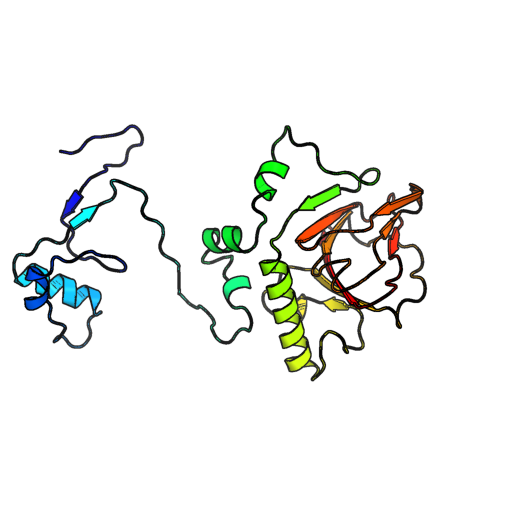00 1.00 93.19 220 ILE A C 1
ATOM 1815 O O . ILE A 1 220 ? -13.833 -5.435 8.199 1.00 93.19 220 ILE A O 1
ATOM 1819 N N . GLU A 1 221 ? -14.544 -4.767 6.172 1.00 94.31 221 GLU A N 1
ATOM 1820 C CA . GLU A 1 221 ? -13.656 -5.634 5.403 1.00 94.31 221 GLU A CA 1
ATOM 1821 C C . GLU A 1 221 ? -12.191 -5.180 5.495 1.00 94.31 221 GLU A C 1
ATOM 1823 O O . GLU A 1 221 ? -11.884 -4.011 5.737 1.00 94.31 221 GLU A O 1
ATOM 1828 N N . LYS A 1 222 ? -11.266 -6.116 5.271 1.00 95.56 222 LYS A N 1
ATOM 1829 C CA . LYS A 1 222 ? -9.827 -5.832 5.237 1.00 95.56 222 LYS A CA 1
ATOM 1830 C C . LYS A 1 222 ? -9.515 -4.751 4.195 1.00 95.56 222 LYS A C 1
ATOM 1832 O O . LYS A 1 222 ? -10.119 -4.716 3.129 1.00 95.56 222 LYS A O 1
ATOM 1837 N N . GLY A 1 223 ? -8.612 -3.833 4.536 1.00 94.19 223 GLY A N 1
ATOM 1838 C CA . GLY A 1 223 ? -8.217 -2.717 3.670 1.00 94.19 223 GLY A CA 1
ATOM 1839 C C . GLY A 1 223 ? -9.185 -1.527 3.657 1.00 94.19 223 GLY A C 1
ATOM 1840 O O . GLY A 1 223 ? -8.838 -0.440 3.175 1.00 94.19 223 GLY A O 1
ATOM 1841 N N . TRP A 1 224 ? -10.376 -1.678 4.245 1.00 95.31 224 TRP A N 1
ATOM 1842 C CA . TRP A 1 224 ? -11.312 -0.576 4.423 1.00 95.31 224 TRP A CA 1
ATOM 1843 C C . TRP A 1 224 ? -10.959 0.286 5.631 1.00 95.31 224 TRP A C 1
ATOM 1845 O O . TRP A 1 224 ? -10.517 -0.188 6.680 1.00 95.31 224 TRP A O 1
ATOM 1855 N N . MET A 1 225 ? -11.201 1.582 5.469 1.00 93.69 225 MET A N 1
ATOM 1856 C CA . MET A 1 225 ? -10.999 2.619 6.461 1.00 93.69 225 MET A CA 1
ATOM 1857 C C . MET A 1 225 ? -12.343 3.181 6.919 1.00 93.69 225 MET A C 1
ATOM 1859 O O . MET A 1 225 ? -13.133 3.643 6.099 1.00 93.69 225 MET A O 1
ATOM 1863 N N . ILE A 1 226 ? -12.559 3.225 8.233 1.00 94.00 226 ILE A N 1
ATOM 1864 C CA . ILE A 1 226 ? -13.616 4.016 8.868 1.00 94.00 226 ILE A CA 1
ATOM 1865 C C . ILE A 1 226 ? -13.052 5.368 9.306 1.00 94.00 226 ILE A C 1
ATOM 1867 O O . ILE A 1 226 ? -12.075 5.425 10.061 1.00 94.00 226 ILE A O 1
ATOM 1871 N N . MET A 1 227 ? -13.684 6.456 8.865 1.00 92.44 227 MET A N 1
ATOM 1872 C CA . MET A 1 227 ? -13.324 7.825 9.225 1.00 92.44 227 MET A CA 1
ATOM 1873 C C . MET A 1 227 ? -14.500 8.547 9.884 1.00 92.44 227 MET A C 1
ATOM 1875 O O . MET A 1 227 ? -15.613 8.541 9.365 1.00 92.44 227 MET A O 1
ATOM 1879 N N . HIS A 1 228 ? -14.256 9.178 11.032 1.00 92.62 228 HIS A N 1
ATOM 1880 C CA . HIS A 1 228 ? -15.275 9.934 11.761 1.00 92.62 228 HIS A CA 1
ATOM 1881 C C . HIS A 1 228 ? -14.664 11.095 12.563 1.00 92.62 228 HIS A C 1
ATOM 1883 O O . HIS A 1 228 ? -13.482 11.040 12.929 1.00 92.62 228 HIS A O 1
ATOM 1889 N N . PRO A 1 229 ? -15.443 12.141 12.896 1.00 91.44 229 PRO A N 1
ATOM 1890 C CA . PRO A 1 229 ? -15.025 13.162 13.851 1.00 91.44 229 PRO A CA 1
ATOM 1891 C C . PRO A 1 229 ? -14.640 12.539 15.198 1.00 91.44 229 PRO A C 1
ATOM 1893 O O . PRO A 1 229 ? -15.267 11.592 15.669 1.00 91.44 229 PRO A O 1
ATOM 1896 N N . GLY A 1 230 ? -13.584 13.043 15.830 1.00 82.06 230 GLY A N 1
ATOM 1897 C CA . GLY A 1 230 ? -13.067 12.503 17.087 1.00 82.06 230 GLY A CA 1
ATOM 1898 C C . GLY A 1 230 ? -13.610 13.193 18.341 1.00 82.06 230 GLY A C 1
ATOM 1899 O O . GLY A 1 230 ? -13.780 12.542 19.375 1.00 82.06 230 GLY A O 1
ATOM 1900 N N . ARG A 1 231 ? -13.918 14.493 18.251 1.00 81.62 231 ARG A N 1
ATOM 1901 C CA . ARG A 1 231 ? -14.375 15.329 19.374 1.00 81.62 231 ARG A CA 1
ATOM 1902 C C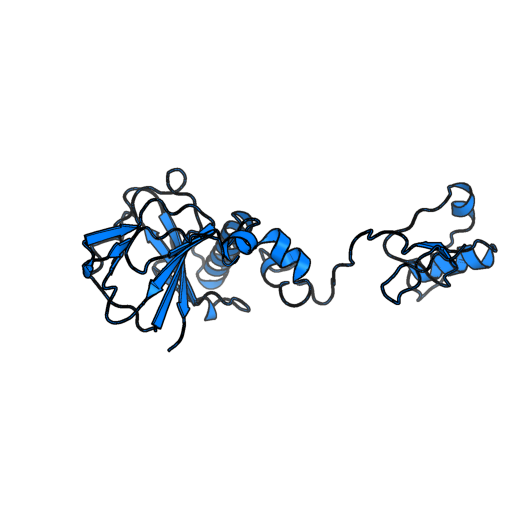 . ARG A 1 231 ? -15.870 15.645 19.294 1.00 81.62 231 ARG A C 1
ATOM 1904 O O . ARG A 1 231 ? -16.448 15.672 18.213 1.00 81.62 231 ARG A O 1
ATOM 1911 N N . ILE A 1 232 ? -16.460 15.962 20.452 1.00 82.75 232 ILE A N 1
ATOM 1912 C CA . ILE A 1 232 ? -17.801 16.551 20.655 1.00 82.75 232 ILE A CA 1
ATOM 1913 C C . ILE A 1 232 ? -18.973 15.644 20.251 1.00 82.75 232 ILE A C 1
ATOM 1915 O O . ILE A 1 232 ? -19.838 15.343 21.068 1.00 82.75 232 ILE A O 1
ATOM 1919 N N . THR A 1 233 ? -19.051 15.223 18.993 1.00 85.69 233 THR A N 1
ATOM 1920 C CA . THR A 1 233 ? -20.270 14.638 18.421 1.00 85.69 233 THR A CA 1
ATOM 1921 C C . THR A 1 233 ? -20.267 13.110 18.425 1.00 85.69 233 THR A C 1
ATOM 1923 O O . THR A 1 233 ? -21.311 12.503 18.648 1.00 85.69 233 THR A O 1
ATOM 1926 N N . HIS A 1 234 ? -19.104 12.475 18.279 1.00 89.44 234 HIS A N 1
ATOM 1927 C CA . HIS A 1 234 ? -18.986 11.025 18.096 1.00 89.44 234 HIS A CA 1
ATOM 1928 C C . HIS A 1 234 ? -18.385 10.345 19.331 1.00 89.44 234 HIS A C 1
ATOM 1930 O O . HIS A 1 234 ? -17.246 9.882 19.314 1.00 89.44 234 HIS A O 1
ATOM 1936 N N . VAL A 1 235 ? -19.149 10.299 20.428 1.00 89.25 235 VAL A N 1
ATOM 1937 C CA . VAL A 1 235 ? -18.827 9.399 21.550 1.00 89.25 235 VAL A CA 1
ATOM 1938 C C . VAL A 1 235 ? -19.007 7.965 21.067 1.00 89.25 235 VAL A C 1
ATOM 1940 O O . VAL A 1 235 ? -20.108 7.606 20.633 1.00 89.25 235 VAL A O 1
ATOM 1943 N N . TYR A 1 236 ? -17.965 7.146 21.178 1.00 89.56 236 TYR A N 1
ATOM 1944 C CA . TYR A 1 236 ? -18.007 5.761 20.723 1.00 89.56 236 TYR A CA 1
ATOM 1945 C C . TYR A 1 236 ? -17.481 4.776 21.768 1.00 89.56 236 TYR A C 1
ATOM 1947 O O . TYR A 1 236 ? -16.769 5.148 22.701 1.00 89.56 236 TYR A O 1
ATOM 1955 N N . THR A 1 237 ? -17.837 3.508 21.592 1.00 86.81 237 THR A N 1
ATOM 1956 C CA . THR A 1 237 ? -17.229 2.357 22.269 1.00 86.81 237 THR A CA 1
ATOM 1957 C C . THR A 1 237 ? -16.873 1.300 21.226 1.00 86.81 237 THR A C 1
ATOM 1959 O O . THR A 1 237 ? -17.556 1.181 20.204 1.00 86.81 237 THR A O 1
ATOM 1962 N N . ASP A 1 238 ? -15.775 0.586 21.456 1.00 85.38 238 ASP A N 1
ATOM 1963 C CA . ASP A 1 238 ? -15.381 -0.545 20.620 1.00 85.38 238 ASP A CA 1
ATOM 1964 C C . ASP A 1 238 ? -16.196 -1.768 21.061 1.00 85.38 238 ASP A C 1
ATOM 1966 O O . ASP A 1 238 ? -16.283 -2.075 22.253 1.00 85.38 238 ASP A O 1
ATOM 1970 N N . LEU A 1 239 ? -16.850 -2.419 20.101 1.00 87.56 239 LEU A N 1
ATOM 1971 C CA . LEU A 1 239 ? -17.630 -3.626 20.349 1.00 87.56 239 LEU A CA 1
ATOM 1972 C C . LEU A 1 239 ? -16.680 -4.809 20.589 1.00 87.56 239 LEU A C 1
ATOM 1974 O O . LEU A 1 239 ? -15.613 -4.848 19.978 1.00 87.56 239 LEU A O 1
ATOM 1978 N N . PRO A 1 240 ? -17.052 -5.772 21.448 1.00 85.75 240 PRO A N 1
ATOM 1979 C CA . PRO A 1 240 ? -16.164 -6.868 21.804 1.00 85.75 240 PRO A CA 1
ATOM 1980 C C . PRO A 1 240 ? -15.966 -7.857 20.650 1.00 85.75 240 PRO A C 1
ATOM 1982 O O . PRO A 1 240 ? -16.904 -8.190 19.914 1.00 85.75 240 PRO A O 1
ATOM 1985 N N . ILE A 1 241 ? -14.749 -8.380 20.539 1.00 87.44 241 ILE A N 1
ATOM 1986 C CA . ILE A 1 241 ? -14.406 -9.539 19.718 1.00 87.44 241 ILE A CA 1
ATOM 1987 C C . ILE A 1 241 ? -14.931 -10.804 20.400 1.00 87.44 241 ILE A C 1
ATOM 1989 O O . ILE A 1 241 ? -14.675 -11.056 21.574 1.00 87.44 241 ILE A O 1
ATOM 1993 N N . ILE A 1 242 ? -15.670 -11.619 19.647 1.00 87.25 242 ILE A N 1
ATOM 1994 C CA . ILE A 1 242 ? -16.292 -12.861 20.131 1.00 87.25 242 ILE A CA 1
ATOM 1995 C C . ILE A 1 242 ? -15.348 -14.052 19.939 1.00 87.25 242 ILE A C 1
ATOM 1997 O O . ILE A 1 242 ? -15.358 -14.996 20.728 1.00 87.25 242 ILE A O 1
ATOM 2001 N N . LYS A 1 243 ? -14.566 -14.045 18.854 1.00 88.88 243 LYS A N 1
ATOM 2002 C CA . LYS A 1 243 ? -13.617 -15.112 18.522 1.00 88.88 243 LYS A CA 1
ATOM 2003 C C . LYS A 1 243 ? -12.451 -14.547 17.722 1.00 88.88 243 LYS A C 1
ATOM 2005 O O . LYS A 1 243 ? -12.675 -13.744 16.821 1.00 88.88 243 LYS A O 1
ATOM 2010 N N . GLY A 1 244 ? -11.246 -15.045 17.989 1.00 88.62 244 GLY A N 1
ATOM 2011 C CA . GLY A 1 244 ? -10.036 -14.672 17.257 1.00 88.62 244 GLY A CA 1
ATOM 2012 C C . GLY A 1 244 ? -9.460 -13.338 17.721 1.00 88.62 244 GLY A C 1
ATOM 2013 O O . GLY A 1 244 ? -9.678 -12.920 18.867 1.00 88.62 244 GLY A O 1
ATOM 2014 N N . ILE A 1 245 ? -8.703 -12.705 16.824 1.00 87.75 245 ILE A N 1
ATOM 2015 C CA . ILE A 1 245 ? -7.978 -11.458 17.072 1.00 87.75 245 ILE A CA 1
ATOM 2016 C C . ILE A 1 245 ? -8.218 -10.502 15.911 1.00 87.75 245 ILE A C 1
ATOM 2018 O O . ILE A 1 245 ? -8.048 -10.882 14.757 1.00 87.75 245 ILE A O 1
ATOM 2022 N N . SER A 1 246 ? -8.593 -9.262 16.209 1.00 89.44 246 SER A N 1
ATOM 2023 C CA . SER A 1 246 ? -8.721 -8.198 15.211 1.00 89.44 246 SER A CA 1
ATOM 2024 C C . SER A 1 246 ? -7.532 -7.251 15.304 1.00 89.44 246 SER A C 1
ATOM 2026 O O . SER A 1 246 ? -7.148 -6.830 16.398 1.00 89.44 246 SER A O 1
ATOM 2028 N N . TYR A 1 247 ? -6.992 -6.866 14.151 1.00 90.44 247 TYR A N 1
ATOM 2029 C CA . TYR A 1 247 ? -5.926 -5.877 14.053 1.00 90.44 247 TYR A CA 1
ATOM 2030 C C . TYR A 1 247 ? -6.402 -4.645 13.292 1.00 90.44 247 TYR A C 1
ATOM 2032 O O . TYR A 1 247 ? -6.941 -4.744 12.188 1.00 90.44 247 TYR A O 1
ATOM 2040 N N . THR A 1 248 ? -6.153 -3.471 13.868 1.00 88.94 248 THR A N 1
ATOM 2041 C CA . THR A 1 248 ? -6.608 -2.199 13.305 1.00 88.94 248 THR A CA 1
ATOM 2042 C C . THR A 1 248 ? -5.485 -1.174 13.349 1.00 88.94 248 THR A C 1
ATOM 2044 O O . THR A 1 248 ? -4.958 -0.872 14.421 1.00 88.94 248 THR A O 1
ATOM 2047 N N . ALA A 1 249 ? -5.136 -0.591 12.202 1.00 88.56 249 ALA A N 1
ATOM 2048 C CA . ALA A 1 249 ? -4.252 0.570 12.163 1.00 88.56 249 ALA A CA 1
ATOM 2049 C C . ALA A 1 249 ? -5.062 1.830 12.463 1.00 88.56 249 ALA A C 1
ATOM 2051 O O . ALA A 1 249 ? -6.048 2.113 11.786 1.00 88.56 249 ALA A O 1
ATOM 2052 N N . VAL A 1 250 ? -4.647 2.597 13.466 1.00 84.19 250 VAL A N 1
ATOM 2053 C CA . VAL A 1 250 ? -5.356 3.793 13.914 1.00 84.19 250 VAL A CA 1
ATOM 2054 C C . VAL A 1 250 ? -4.504 5.027 13.668 1.00 84.19 250 VAL A C 1
ATOM 2056 O O . VAL A 1 250 ? -3.321 5.100 14.013 1.00 84.19 250 VAL A O 1
ATOM 2059 N N . SER A 1 251 ? -5.147 6.031 13.085 1.00 81.06 251 SER A N 1
ATOM 2060 C CA . SER A 1 251 ? -4.601 7.358 12.880 1.00 81.06 251 SER A CA 1
ATOM 2061 C C . SER A 1 251 ? -5.521 8.403 13.514 1.00 81.06 251 SER A C 1
ATOM 2063 O O . SER A 1 251 ? -6.733 8.425 13.281 1.00 81.06 251 SER A O 1
ATOM 2065 N N . LEU A 1 252 ? -4.950 9.262 14.360 1.00 70.19 252 LEU A N 1
ATOM 2066 C CA . LEU A 1 252 ? -5.639 10.381 14.992 1.00 70.19 252 LEU A CA 1
ATOM 2067 C C . LEU A 1 252 ? -5.142 11.681 14.348 1.00 70.19 252 LEU A C 1
ATOM 2069 O O . LEU A 1 252 ? -4.030 12.130 14.620 1.00 70.19 252 LEU A O 1
ATOM 2073 N N . ILE A 1 253 ? -5.972 12.264 13.484 1.00 69.75 253 ILE A N 1
ATOM 2074 C CA . ILE A 1 253 ? -5.571 13.306 12.535 1.00 69.75 253 ILE A CA 1
ATOM 2075 C C . ILE A 1 253 ? -5.969 14.687 13.067 1.00 69.75 253 ILE A C 1
ATOM 2077 O O . ILE A 1 253 ? -7.108 14.883 13.499 1.00 69.75 253 ILE A O 1
ATOM 2081 N N . TYR A 1 254 ? -5.032 15.636 12.965 1.00 58.38 254 TYR A N 1
ATOM 2082 C CA . TYR A 1 254 ? -5.115 17.040 13.394 1.00 58.38 254 TYR A CA 1
ATOM 2083 C C . TYR A 1 254 ? -5.295 17.254 14.921 1.00 58.38 254 TYR A C 1
ATOM 2085 O O . TYR A 1 254 ? -6.220 16.698 15.522 1.00 58.38 254 TYR A O 1
ATOM 2093 N N . PRO A 1 255 ? -4.415 18.044 15.579 1.00 55.78 255 PRO A N 1
ATOM 2094 C CA . PRO A 1 255 ? -4.561 18.447 16.985 1.00 55.78 255 PRO A CA 1
ATOM 2095 C C . PRO A 1 255 ? -5.843 19.202 17.327 1.00 55.78 255 PRO A C 1
ATOM 2097 O O . PRO A 1 255 ? -6.326 19.982 16.486 1.00 55.78 255 PRO A O 1
#

pLDDT: mean 84.35, std 13.37, range [35.56, 96.0]